Protein 6G1C (pdb70)

Solvent-accessible surface area: 16818 Å² total; per-residue (Å²): 91,86,9,0,0,0,12,37,152,18,107,63,79,1,52,7,2,3,2,25,48,16,36,11,4,30,22,58,4,88,68,85,67,49,0,44,49,51,0,110,45,32,0,35,18,23,9,80,15,18,83,152,71,66,16,70,20,134,99,125,21,25,69,38,151,96,10,76,92,83,115,56,15,86,81,22,101,52,28,104,8,59,4,136,43,59,82,13,0,0,0,7,63,214,47,8,58,1,30,52,6,80,6,6,126,14,228,98,125,101,3,41,110,52,0,103,99,34,0,46,22,21,5,89,40,7,19,52,53,57,25,25,25,42,31,105,27,26,70,39,154,105,16,78,96,93,120,120,16,71,74,19,99,51,28,100,0,69,8,132,79,75,88,0,0,0,4,1,86,118,19,121,30,71,9,30,3,2,52,1,30,24,0,84,20,15,60,11,44,0,56,62,53,108,69,0,55,77,34,0,45,7,28,0,25,13,6,4,38,5,9,31,14,77,63,36,124,34,147,31,110,53,23,71,41,156,126,22,80,93,98,119,109,18,71,75,23,72,46,15,100,4,60,3,109,36,186,83,91,0,0,0,1,1,81,174,73,61,12,1,33,5,32,28,2,113,32,9,56,10,22,0,88,64,50,96,49,0,51,120,57,0,73,59,32,0,8,7,23,10,3,14,12,70,45,55,68,76,128,29,151,48,117,45,26,68,35,142,118,15,80,92,89,122,121,27,86,81,23,72,46,15,100,6,60,3,90,74

Secondary structure (DSSP, 8-state):
-EEEEEE---EE-TT-TT-EE--HHHHHHHHHHHHHHHHHHHHTT-----PPP-HHHHTTSGGGTTPEEEEEE---/-EEEEEEEEETTTEEEEE-TTSTT-EEEESSHHHHHHHHHHHHHHHHHHHHHHT---------HHHHTTSGGGTTPEEEEEE----/-EEEEEEE--EEEE-TTSTT-EEEESSHHHHHHHHHHHHHHHHHHHHHHT------PPPHHHHTT-GGGTTPEEEEEE---/-EEEEEEEEETTTEEEEE-TTSGGG-EEESSHHHHHHHHHHHHHHHHHHHHHTT---------HHHHTTSGGGTTPEEEEEE---

Radius of gyration: 20.6 Å; Cα contacts (8 Å, |Δi|>4): 623; chains: 4; bounding box: 48×57×53 Å

Organism: Burkholderia pseudomallei (strain K96243) (NCBI:txid272560)

B-factor: mean 41.97, std 14.43, range [21.86, 112.33]

Nearest PDB structures (foldseek):
  6g1c-assembly1_V  TM=1.012E+00  e=3.072E-16  Burkholderia pseudomallei K96243
  6g1n-assembly1_B  TM=9.424E-01  e=3.035E-13  Burkholderia pseudomallei K96243
  6g1n-assembly1_D  TM=9.475E-01  e=8.431E-13  Burkholderia pseudomallei K96243
  6g1c-assembly1_C  TM=9.260E-01  e=4.160E-12  Burkholderia pseudomallei K96243
  6g26-assembly1_D  TM=8.467E-01  e=1.926E-11  Burkholderia pseudomallei K96243

Foldseek 3Di:
DKWKKWWAQDPPRKIWIATVVCRPLIAIGNDPVVRVVSSLVSVQVVQVVCVVVVHDDDDDHDDCVVCVPPVVRPPTDMDIHDYDD/DKFKWWDDPWIATVVCRVDTADVVRRVVRVLVVVQCVVVVCVVVPDDPPDDYDDCVVVVPDPVRVVTDMDIRDHDD/DKWKKWWAQDPVRWIWIQGVFDGVQTFTGNDPVRRLVRSLVSVQVVLVVCVVVVHDPDTDHDDCVVPVPPVVRPRTDMDIHDHDND/DKFKWWWDDCIKIDGVFDPPQIAHDVDPVRRQVRSLVSVQVVVVVCVVVVHDDDTDHDDCVVPVPDVVRPPTDMDIDDDDD

Sequence (328 aa):
MEFPIAVHKDDGSVYGVTVPDIPGVHSWGETIDDAIKNTREAIVGHVETLIELGEDVEFTCSTVEELVAKPEYAGAVWALVSVDLMEFPIAVHKGVTVPDIPGVHSWIDDAIKNTREAIVGHVETLIELGEDVEFTCSTVEELVAKPEYAGAVWALVSVDLMEFPIAVHKDDGSVYGVTVPDIPGVHSWGETIDDAIKNTREAIVGHVETLIELGEDVEFTCSTVEELVAKPEYAGAVWALVSVDLKMEFPIAVHKVYGVTVPDIPGVHSWGETIDDAIKNTREAIVGHVETLIELGEDVEFTCSTVEELVAKPEYAGAVWALVSVDL

InterPro domains:
  IPR031807 HicB-like antitoxin of toxin-antitoxin system [PF15919] (3-126)
  IPR035069 Antitoxin HicB/UPF0150 [SSF143100] (1-61)
  IPR051404 Type II Toxin-Antitoxin System Antitoxin [PTHR34504] (1-57)

Structure (mmCIF, N/CA/C/O backbone):
data_6G1C
#
_entry.id   6G1C
#
_cell.length_a   63.447
_cell.length_b   76.685
_cell.length_c   76.907
_cell.angle_alpha   90.00
_cell.angle_beta   90.00
_cell.angle_gamma   90.00
#
_symmetry.space_group_name_H-M   'P 21 21 21'
#
loop_
_entity.id
_entity.type
_entity.pdbx_description
1 polymer 'Antitoxin HicB'
2 water water
#
loop_
_atom_site.group_PDB
_atom_site.id
_atom_site.type_symbol
_atom_site.label_atom_id
_atom_site.label_alt_id
_atom_site.label_comp_id
_atom_site.label_asym_id
_atom_site.label_entity_id
_atom_site.label_seq_id
_atom_site.pdbx_PDB_ins_code
_atom_site.Cartn_x
_atom_site.Cartn_y
_atom_site.Cartn_z
_atom_site.occupancy
_atom_site.B_iso_or_equiv
_atom_site.auth_seq_id
_atom_site.auth_comp_id
_atom_site.auth_asym_id
_atom_site.auth_atom_id
_atom_site.pdbx_PDB_model_num
ATOM 1 N N . MET A 1 1 ? 95.378 24.105 242.594 1.00 49.40 1 MET V N 1
ATOM 2 C CA . MET A 1 1 ? 95.942 22.839 243.052 1.00 49.75 1 MET V CA 1
ATOM 3 C C . MET A 1 1 ? 95.748 21.790 241.968 1.00 37.54 1 MET V C 1
ATOM 4 O O . MET A 1 1 ? 94.724 21.795 241.349 1.00 39.89 1 MET V O 1
ATOM 9 N N . GLU A 1 2 ? 96.765 20.970 241.734 1.00 36.29 2 GLU V N 1
ATOM 10 C CA . GLU A 1 2 ? 96.751 19.969 240.677 1.00 34.29 2 GLU V CA 1
ATOM 11 C C . GLU A 1 2 ? 96.467 18.608 241.314 1.00 34.30 2 GLU V C 1
ATOM 12 O O . GLU A 1 2 ? 97.282 18.088 242.092 1.00 40.33 2 GLU V O 1
ATOM 18 N N . PHE A 1 3 ? 95.315 18.044 240.993 1.00 29.50 3 PHE V N 1
ATOM 19 C CA . PHE A 1 3 ? 94.933 16.732 241.495 1.00 28.02 3 PHE V CA 1
ATOM 20 C C . PHE A 1 3 ? 95.314 15.659 240.489 1.00 27.37 3 PHE V C 1
ATOM 21 O O . PHE A 1 3 ? 94.757 15.642 239.375 1.00 27.76 3 PHE V O 1
ATOM 29 N N . PRO A 1 4 ? 96.157 14.695 240.840 1.00 27.45 4 PRO V N 1
ATOM 30 C CA . PRO A 1 4 ? 96.337 13.540 239.949 1.00 27.42 4 PRO V CA 1
ATOM 31 C C . PRO A 1 4 ? 95.062 12.716 239.893 1.00 25.08 4 PRO V C 1
ATOM 32 O O . PRO A 1 4 ? 94.366 12.549 240.896 1.00 27.04 4 PRO V O 1
ATOM 36 N N . ILE A 1 5 ? 94.721 12.255 238.700 1.00 25.15 5 ILE V N 1
ATOM 37 C CA . ILE A 1 5 ? 93.631 11.295 238.522 1.00 22.86 5 ILE V CA 1
ATOM 38 C C . ILE A 1 5 ? 94.121 10.123 237.679 1.00 24.02 5 ILE V C 1
ATOM 39 O O . ILE A 1 5 ? 95.016 10.260 236.841 1.00 25.45 5 ILE V O 1
ATOM 44 N N . ALA A 1 6 ? 93.562 8.953 237.935 1.00 24.85 6 ALA V N 1
ATOM 45 C CA . ALA A 1 6 ? 93.947 7.724 237.234 1.00 23.43 6 ALA V CA 1
ATOM 46 C C . ALA A 1 6 ? 92.774 7.298 236.383 1.00 25.03 6 ALA V C 1
ATOM 47 O O . ALA A 1 6 ? 91.662 7.189 236.908 1.00 28.81 6 ALA V O 1
ATOM 49 N N . VAL A 1 7 ? 93.013 7.133 235.082 1.00 25.22 7 VAL V N 1
ATOM 50 C CA . VAL A 1 7 ? 91.953 6.833 234.114 1.00 26.27 7 VAL V CA 1
ATOM 51 C C . VAL A 1 7 ? 92.005 5.353 233.722 1.00 27.56 7 VAL V C 1
ATOM 52 O O . VAL A 1 7 ? 93.073 4.825 233.384 1.00 29.33 7 VAL V O 1
ATOM 56 N N . HIS A 1 8 ? 90.832 4.717 233.702 1.00 25.19 8 HIS V N 1
ATOM 57 C CA . HIS A 1 8 ? 90.688 3.256 233.522 1.00 29.44 8 HIS V CA 1
ATOM 58 C C . HIS A 1 8 ? 89.685 2.984 232.419 1.00 29.59 8 HIS V C 1
ATOM 59 O O . HIS A 1 8 ? 88.684 3.686 232.305 1.00 32.28 8 HIS V O 1
ATOM 66 N N . LYS A 1 9 ? 89.951 1.990 231.595 1.00 30.53 9 LYS V N 1
ATOM 67 C CA . LYS A 1 9 ? 88.975 1.592 230.589 1.00 30.84 9 LYS V CA 1
ATOM 68 C C . LYS A 1 9 ? 88.127 0.469 231.177 1.00 29.22 9 LYS V C 1
ATOM 69 O O . LYS A 1 9 ? 88.677 -0.530 231.670 1.00 33.79 9 LYS V O 1
ATOM 75 N N . ASP A 1 10 ? 86.815 0.647 231.191 1.00 28.24 10 ASP V N 1
ATOM 76 C CA . ASP A 1 10 ? 85.940 -0.350 231.794 1.00 34.72 10 ASP V CA 1
ATOM 77 C C . ASP A 1 10 ? 85.178 -1.114 230.722 1.00 36.27 10 ASP V C 1
ATOM 78 O O . ASP A 1 10 ? 85.080 -0.674 229.580 1.00 34.68 10 ASP V O 1
ATOM 83 N N . ASP A 1 11 ? 84.604 -2.251 231.123 1.00 49.21 11 ASP V N 1
ATOM 84 C CA . ASP A 1 11 ? 83.797 -3.046 230.196 1.00 53.74 11 ASP V CA 1
ATOM 85 C C . ASP A 1 11 ? 82.589 -2.238 229.740 1.00 54.18 11 ASP V C 1
ATOM 86 O O . ASP A 1 11 ? 82.098 -1.356 230.460 1.00 54.76 11 ASP V O 1
ATOM 91 N N . GLY A 1 12 ? 82.122 -2.523 228.539 1.00 60.59 12 GLY V N 1
ATOM 92 C CA . GLY A 1 12 ? 81.111 -1.695 227.924 1.00 66.56 12 GLY V CA 1
ATOM 93 C C . GLY A 1 12 ? 81.640 -0.493 227.170 1.00 67.59 12 GLY V C 1
ATOM 94 O O . GLY A 1 12 ? 80.835 0.334 226.729 1.00 67.90 12 GLY V O 1
ATOM 95 N N . SER A 1 13 ? 82.961 -0.377 226.998 1.00 70.05 13 SER V N 1
ATOM 96 C CA . SER A 1 13 ? 83.602 0.768 226.331 1.00 69.80 13 SER V CA 1
ATOM 97 C C . SER A 1 13 ? 83.218 2.107 226.970 1.00 60.01 13 SER V C 1
ATOM 98 O O . SER A 1 13 ? 82.843 3.066 226.297 1.00 61.41 13 SER V O 1
ATOM 101 N N . VAL A 1 14 ? 83.252 2.137 228.293 1.00 46.07 14 VAL V N 1
ATOM 102 C CA . VAL A 1 14 ? 83.140 3.360 229.081 1.00 38.89 14 VAL V CA 1
ATOM 103 C C . VAL A 1 14 ? 84.466 3.559 229.814 1.00 35.23 14 VAL V C 1
ATOM 104 O O . VAL A 1 14 ? 85.319 2.681 229.834 1.00 36.58 14 VAL V O 1
ATOM 108 N N . TYR A 1 15 ? 84.648 4.738 230.426 1.00 30.59 15 TYR V N 1
ATOM 109 C CA . TYR A 1 15 ? 85.894 5.059 231.108 1.00 29.90 15 TYR V CA 1
ATOM 110 C C . TYR A 1 15 ? 85.605 5.493 232.531 1.00 32.03 15 TYR V C 1
ATOM 111 O O . TYR A 1 15 ? 84.652 6.242 232.763 1.00 31.67 15 TYR V O 1
ATOM 120 N N . GLY A 1 16 ? 86.376 4.976 233.486 1.00 29.99 16 GLY V N 1
ATOM 121 C CA . GLY A 1 16 ? 86.279 5.414 234.866 1.00 26.56 16 GLY V CA 1
ATOM 122 C C . GLY A 1 16 ? 87.511 6.170 235.328 1.00 24.76 16 GLY V C 1
ATOM 123 O O . GLY A 1 16 ? 88.590 6.097 234.704 1.00 28.71 16 GLY V O 1
ATOM 124 N N . VAL A 1 17 ? 87.342 6.966 236.371 1.00 24.69 17 VAL V N 1
ATOM 125 C CA . VAL A 1 17 ? 88.434 7.778 236.857 1.00 22.61 17 VAL V CA 1
ATOM 126 C C . VAL A 1 17 ? 88.469 7.678 238.370 1.00 23.98 17 VAL V C 1
ATOM 127 O O . VAL A 1 17 ? 87.423 7.738 239.020 1.00 25.22 17 VAL V O 1
ATOM 131 N N . THR A 1 18 ? 89.659 7.459 238.917 1.00 23.03 18 THR V N 1
ATOM 132 C CA . THR A 1 18 ? 89.818 7.435 240.376 1.00 22.24 18 THR V CA 1
ATOM 133 C C . THR A 1 18 ? 90.680 8.618 240.781 1.00 24.58 18 THR V C 1
ATOM 134 O O . THR A 1 18 ? 91.434 9.175 239.962 1.00 24.27 18 THR V O 1
ATOM 138 N N . VAL A 1 19 ? 90.473 9.059 242.033 1.00 24.20 19 VAL V N 1
ATOM 139 C CA . VAL A 1 19 ? 91.074 10.292 242.517 1.00 24.11 19 VAL V CA 1
ATOM 140 C C . VAL A 1 19 ? 91.853 10.024 243.795 1.00 25.03 19 VAL V C 1
ATOM 141 O O . VAL A 1 19 ? 91.230 9.956 244.871 1.00 27.19 19 VAL V O 1
ATOM 145 N N . PRO A 1 20 ? 93.166 9.820 243.741 1.00 23.99 20 PRO V N 1
ATOM 146 C CA . PRO A 1 20 ? 93.89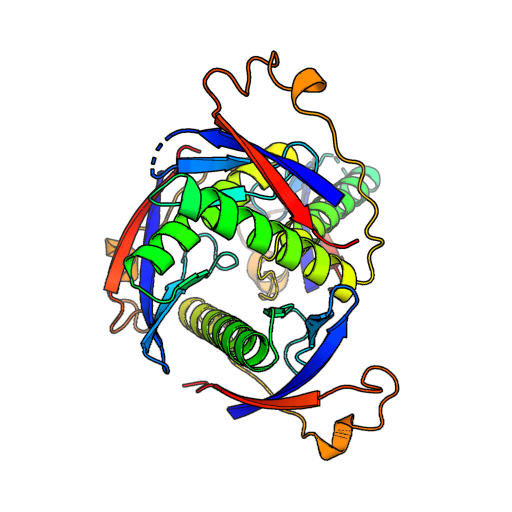1 9.421 244.942 1.00 27.38 20 PRO V CA 1
ATOM 147 C C . PRO A 1 20 ? 93.656 10.305 246.159 1.00 27.55 20 PRO V C 1
ATOM 148 O O . PRO A 1 20 ? 93.558 9.775 247.292 1.00 28.31 20 PRO V O 1
ATOM 152 N N . ASP A 1 21 ? 93.509 11.615 245.968 1.00 28.71 21 ASP V N 1
ATOM 153 C CA . ASP A 1 21 ? 93.431 12.515 247.129 1.00 29.66 21 ASP V CA 1
ATOM 154 C C . ASP A 1 21 ? 92.020 12.751 247.634 1.00 27.08 21 ASP V C 1
ATOM 155 O O . ASP A 1 21 ? 91.860 13.323 248.746 1.00 31.57 21 ASP V O 1
ATOM 160 N N . ILE A 1 22 ? 91.022 12.325 246.862 1.00 26.19 22 ILE V N 1
ATOM 161 C CA . ILE A 1 22 ? 89.619 12.455 247.230 1.00 27.44 22 ILE V CA 1
ATOM 162 C C . ILE A 1 22 ? 88.974 11.168 246.739 1.00 26.83 22 ILE V C 1
ATOM 163 O O . ILE A 1 22 ? 88.289 11.157 245.705 1.00 28.45 22 ILE V O 1
ATOM 168 N N . PRO A 1 23 ? 89.112 10.078 247.486 1.00 27.04 23 PRO V N 1
ATOM 169 C CA . PRO A 1 23 ? 88.690 8.779 246.932 1.00 28.15 23 PRO V CA 1
ATOM 170 C C . PRO A 1 23 ? 87.236 8.739 246.564 1.00 27.55 23 PRO V C 1
ATOM 171 O O . PRO A 1 23 ? 86.870 8.032 245.626 1.00 27.06 23 PRO V O 1
ATOM 175 N N . GLY A 1 24 ? 86.393 9.485 247.237 1.00 27.01 24 GLY V N 1
ATOM 176 C CA . GLY A 1 24 ? 84.972 9.348 247.098 1.00 28.95 24 GLY V CA 1
ATOM 177 C C . GLY A 1 24 ? 84.354 10.017 245.900 1.00 28.41 24 GLY V C 1
ATOM 178 O O . GLY A 1 24 ? 83.149 9.868 245.698 1.00 29.77 24 GLY V O 1
ATOM 179 N N . VAL A 1 25 ? 85.125 10.758 245.112 1.00 27.75 25 VAL V N 1
ATOM 180 C CA . VAL A 1 25 ? 84.574 11.392 243.907 1.00 25.83 25 VAL V CA 1
ATOM 181 C C . VAL A 1 25 ? 84.962 10.636 242.635 1.00 27.16 25 VAL V C 1
ATOM 182 O O . VAL A 1 25 ? 84.919 11.223 241.549 1.00 27.53 25 VAL V O 1
ATOM 186 N N . HIS A 1 26 ? 85.340 9.362 242.741 1.00 24.85 26 HIS V N 1
ATOM 187 C CA . HIS A 1 26 ? 85.555 8.540 241.540 1.00 24.33 26 HIS V CA 1
ATOM 188 C C . HIS A 1 26 ? 84.322 8.687 240.652 1.00 25.18 26 HIS V C 1
ATOM 189 O O . HIS A 1 26 ? 83.199 8.776 241.134 1.00 26.48 26 HIS V O 1
ATOM 196 N N . SER A 1 27 ? 84.553 8.824 239.340 1.00 24.87 27 SER V N 1
ATOM 197 C CA . SER A 1 27 ? 83.501 9.143 238.388 1.00 25.46 27 SER V CA 1
ATOM 198 C C . SER A 1 27 ? 83.713 8.309 237.135 1.00 24.91 27 SER V C 1
ATOM 199 O O . SER A 1 27 ? 84.697 7.574 237.012 1.00 27.50 27 SER V O 1
ATOM 202 N N . TRP A 1 28 ? 82.834 8.493 236.148 1.00 25.45 28 TRP V N 1
ATOM 203 C CA . TRP A 1 28 ? 82.971 7.713 234.919 1.00 25.33 28 TRP V CA 1
ATOM 204 C C . TRP A 1 28 ? 82.275 8.491 233.818 1.00 28.19 28 TRP V C 1
ATOM 205 O O . TRP A 1 28 ? 81.465 9.377 234.108 1.00 30.29 28 TRP V O 1
ATOM 216 N N . GLY A 1 29 ? 82.510 8.066 232.560 1.00 27.26 29 GLY V N 1
ATOM 217 C CA . GLY A 1 29 ? 81.787 8.635 231.441 1.00 30.08 29 GLY V CA 1
ATOM 218 C C . GLY A 1 29 ? 81.835 7.729 230.234 1.00 30.09 29 GLY V C 1
ATOM 219 O O . GLY A 1 29 ? 82.616 6.775 230.181 1.00 32.11 29 GLY V O 1
ATOM 220 N N . GLU A 1 30 ? 81.008 8.081 229.249 1.00 30.41 30 GLU V N 1
ATOM 221 C CA . GLU A 1 30 ? 80.925 7.274 228.030 1.00 36.12 30 GLU V CA 1
ATOM 222 C C . GLU A 1 30 ? 82.171 7.445 227.185 1.00 40.74 30 GLU V C 1
ATOM 223 O O . GLU A 1 30 ? 82.525 6.544 226.411 1.00 48.27 30 GLU V O 1
ATOM 229 N N . THR A 1 31 ? 82.843 8.593 227.314 1.00 36.11 31 THR V N 1
ATOM 230 C CA . THR A 1 31 ? 84.075 8.891 226.599 1.00 36.89 31 THR V CA 1
ATOM 231 C C . THR A 1 31 ? 85.135 9.304 227.610 1.00 36.13 31 THR V C 1
ATOM 232 O O . THR A 1 31 ? 84.817 9.679 228.745 1.00 34.06 31 THR V O 1
ATOM 236 N N . ILE A 1 32 ? 86.410 9.263 227.195 1.00 32.40 32 ILE V N 1
ATOM 237 C CA . ILE A 1 32 ? 87.463 9.750 228.074 1.00 32.93 32 ILE V CA 1
ATOM 238 C C . ILE A 1 32 ? 87.218 11.202 228.446 1.00 30.66 32 ILE V C 1
ATOM 239 O O . ILE A 1 32 ? 87.421 11.592 229.600 1.00 30.16 32 ILE V O 1
ATOM 244 N N . ASP A 1 33 ? 86.777 12.016 227.488 1.00 31.37 33 ASP V N 1
ATOM 245 C CA . ASP A 1 33 ? 86.601 13.423 227.825 1.00 30.12 33 ASP V CA 1
ATOM 246 C C . ASP A 1 33 ? 85.474 13.585 228.831 1.00 27.94 33 ASP V C 1
ATOM 247 O O . ASP A 1 33 ? 85.587 14.398 229.748 1.00 29.21 33 ASP V O 1
ATOM 252 N N . ASP A 1 34 ? 84.354 12.872 228.633 1.00 27.20 34 ASP V N 1
ATOM 253 C CA . ASP A 1 34 ? 83.245 12.977 229.577 1.00 27.28 34 ASP V CA 1
ATOM 254 C C . ASP A 1 34 ? 83.694 12.524 230.948 1.00 25.52 34 ASP V C 1
ATOM 255 O O . ASP A 1 34 ? 83.313 13.127 231.956 1.00 29.24 34 ASP V O 1
ATOM 260 N N . ALA A 1 35 ? 84.502 11.453 230.993 1.00 25.91 35 ALA V N 1
ATOM 261 C CA . ALA A 1 35 ? 84.900 10.920 232.302 1.00 27.38 35 ALA V CA 1
ATOM 262 C C . ALA A 1 35 ? 85.765 11.910 233.079 1.00 24.44 35 ALA V C 1
ATOM 263 O O . ALA A 1 35 ? 85.551 12.108 234.291 1.00 25.60 35 ALA V O 1
ATOM 265 N N . ILE A 1 36 ? 86.720 12.544 232.410 1.00 26.65 36 ILE V N 1
ATOM 266 C CA . ILE A 1 36 ? 87.593 13.506 233.058 1.00 26.25 36 ILE V CA 1
ATOM 267 C C . ILE A 1 36 ? 86.809 14.749 233.465 1.00 26.14 36 ILE V C 1
ATOM 268 O O . ILE A 1 36 ? 86.972 15.250 234.577 1.00 27.23 36 ILE V O 1
ATOM 273 N N . LYS A 1 37 ? 85.972 15.287 232.567 1.00 25.38 37 LYS V N 1
ATOM 274 C CA . LYS A 1 37 ? 85.201 16.472 232.953 1.00 25.15 37 LYS V CA 1
ATOM 275 C C . LYS A 1 37 ? 84.235 16.156 234.096 1.00 30.39 37 LYS V C 1
ATOM 276 O O . LYS A 1 37 ? 84.051 16.989 234.995 1.00 29.16 37 LYS V O 1
ATOM 282 N N . ASN A 1 38 ? 83.591 14.964 234.082 1.00 28.46 38 ASN V N 1
ATOM 283 C CA . ASN A 1 38 ? 82.740 14.576 235.214 1.00 28.85 38 ASN V CA 1
ATOM 284 C C . ASN A 1 38 ? 83.534 14.531 236.504 1.00 28.26 38 ASN V C 1
ATOM 285 O O . ASN A 1 38 ? 83.050 14.983 237.548 1.00 26.84 38 ASN V O 1
ATOM 290 N N . THR A 1 39 ? 84.772 14.056 236.434 1.00 28.59 39 THR V N 1
ATOM 291 C CA . THR A 1 39 ? 85.615 13.967 237.633 1.00 27.43 39 THR V CA 1
ATOM 292 C C . THR A 1 39 ? 85.996 15.348 238.124 1.00 27.76 39 THR V C 1
ATOM 293 O O . THR A 1 39 ? 85.944 15.604 239.322 1.00 27.89 39 THR V O 1
ATOM 297 N N . ARG A 1 40 ? 86.396 16.249 237.215 1.00 25.70 40 ARG V N 1
ATOM 298 C CA . ARG A 1 40 ? 86.723 17.609 237.619 1.00 28.51 40 ARG V CA 1
ATOM 299 C C . ARG A 1 40 ? 85.525 18.273 238.301 1.00 30.30 40 ARG V C 1
ATOM 300 O O . ARG A 1 40 ? 85.663 18.908 239.363 1.00 29.52 40 ARG V O 1
ATOM 308 N N . GLU A 1 41 ? 84.334 18.134 237.711 1.00 28.64 41 GLU V N 1
ATOM 309 C CA . GLU A 1 41 ? 83.157 18.748 238.305 1.00 31.55 41 GLU V CA 1
ATOM 310 C C . GLU A 1 41 ? 82.916 18.196 239.709 1.00 29.44 41 GLU V C 1
ATOM 311 O O . GLU A 1 41 ? 82.528 18.949 240.614 1.00 30.77 41 GLU V O 1
ATOM 317 N N . ALA A 1 42 ? 83.152 16.891 239.892 1.00 29.11 42 ALA V N 1
ATOM 318 C CA . ALA A 1 42 ? 82.941 16.268 241.211 1.00 29.00 42 ALA V CA 1
ATOM 319 C C . ALA A 1 42 ? 83.960 16.761 242.223 1.00 29.91 42 ALA V C 1
ATOM 320 O O . ALA A 1 42 ? 83.616 16.969 243.407 1.00 30.68 42 ALA V O 1
ATOM 322 N N . ILE A 1 43 ? 85.206 16.964 241.780 1.00 30.17 43 ILE V N 1
ATOM 323 C CA . ILE A 1 43 ? 86.231 17.512 242.668 1.00 32.70 43 ILE V CA 1
ATOM 324 C C . ILE A 1 43 ? 85.876 18.937 243.050 1.00 33.69 43 ILE V C 1
ATOM 325 O O . ILE A 1 43 ? 85.952 19.318 244.216 1.00 36.08 43 ILE V O 1
ATOM 330 N N . VAL A 1 44 ? 85.502 19.751 242.066 1.00 29.38 44 VAL V N 1
ATOM 331 C CA . VAL A 1 44 ? 85.142 21.123 242.391 1.00 37.15 44 VAL V CA 1
ATOM 332 C C . VAL A 1 44 ? 83.968 21.132 243.370 1.00 38.27 44 VAL V C 1
ATOM 333 O O . VAL A 1 44 ? 83.947 21.924 244.323 1.00 37.52 44 VAL V O 1
ATOM 337 N N . GLY A 1 45 ? 82.967 20.265 243.149 1.00 38.49 45 GLY V N 1
ATOM 338 C CA . GLY A 1 45 ? 81.805 20.267 244.030 1.00 39.19 45 GLY V CA 1
ATOM 339 C C . GLY A 1 45 ? 82.149 19.814 245.438 1.00 36.08 45 GLY V C 1
ATOM 340 O O . GLY A 1 45 ? 81.645 20.366 246.427 1.00 39.78 45 GLY V O 1
ATOM 341 N N . HIS A 1 46 ? 83.033 18.820 245.547 1.00 33.20 46 HIS V N 1
ATOM 342 C CA . HIS A 1 46 ? 83.484 18.364 246.866 1.00 32.80 46 HIS V CA 1
ATOM 343 C C . HIS A 1 46 ? 84.132 19.526 247.634 1.00 34.15 46 HIS V C 1
ATOM 344 O O . HIS A 1 46 ? 83.780 19.809 248.791 1.00 38.95 46 HIS V O 1
ATOM 351 N N . VAL A 1 47 ? 85.054 20.232 246.984 1.00 34.25 47 VAL V N 1
ATOM 352 C CA . VAL A 1 47 ? 85.750 21.345 247.636 1.00 38.78 47 VAL V CA 1
ATOM 353 C C . VAL A 1 47 ? 84.752 22.410 248.048 1.00 39.12 47 VAL V C 1
ATOM 354 O O . VAL A 1 47 ? 84.813 22.956 249.154 1.00 37.75 47 VAL V O 1
ATOM 358 N N . GLU A 1 48 ? 83.843 22.767 247.149 1.00 39.28 48 GLU V N 1
ATOM 359 C CA . GLU A 1 48 ? 82.924 23.844 247.465 1.00 40.53 48 GLU V CA 1
ATOM 360 C C . GLU A 1 48 ? 82.012 23.437 248.618 1.00 40.27 48 GLU V C 1
ATOM 361 O O . GLU A 1 48 ? 81.678 24.274 249.484 1.00 43.76 48 GLU V O 1
ATOM 367 N N . THR A 1 49 ? 81.630 22.169 248.654 1.00 41.39 49 THR V N 1
ATOM 368 C CA . THR A 1 49 ? 80.776 21.700 249.737 1.00 45.25 49 THR V CA 1
ATOM 369 C C . THR A 1 49 ? 81.495 21.784 251.080 1.00 42.83 49 THR V C 1
ATOM 370 O O . THR A 1 49 ? 80.903 22.187 252.089 1.00 45.31 49 THR V O 1
ATOM 374 N N . LEU A 1 50 ? 82.767 21.380 251.123 1.00 42.39 50 LEU V N 1
ATOM 375 C CA . LEU A 1 50 ? 83.482 21.458 252.392 1.00 42.08 50 LEU V CA 1
ATOM 376 C C . LEU A 1 50 ? 83.607 22.905 252.857 1.00 43.40 50 LEU V C 1
ATOM 377 O O . LEU A 1 50 ? 83.499 23.194 254.059 1.00 47.19 50 LEU V O 1
ATOM 382 N N . ILE A 1 51 ? 83.820 23.839 251.924 1.00 41.89 51 ILE V N 1
ATOM 383 C CA . ILE A 1 51 ? 83.923 25.241 252.325 1.00 42.66 51 ILE V CA 1
ATOM 384 C C . ILE A 1 51 ? 82.616 25.702 252.955 1.00 45.27 51 ILE V C 1
ATOM 385 O O . ILE A 1 51 ? 82.612 26.412 253.974 1.00 48.17 51 ILE V O 1
ATOM 390 N N . GLU A 1 52 ? 81.487 25.298 252.362 1.00 48.45 52 GLU V N 1
ATOM 391 C CA . GLU A 1 52 ? 80.188 25.677 252.897 1.00 53.35 52 GLU V CA 1
ATOM 392 C C . GLU A 1 52 ? 79.955 25.089 254.271 1.00 50.64 52 GLU V C 1
ATOM 393 O O . GLU A 1 52 ? 79.359 25.753 255.130 1.00 54.07 52 GLU V O 1
ATOM 399 N N . LEU A 1 53 ? 80.506 23.916 254.532 1.00 52.06 53 LEU V N 1
ATOM 400 C CA . LEU A 1 53 ? 80.414 23.297 255.842 1.00 54.34 53 LEU V CA 1
ATOM 401 C C . LEU A 1 53 ? 81.314 23.977 256.858 1.00 57.43 53 LEU V C 1
ATOM 402 O O . LEU A 1 53 ? 81.292 23.588 258.029 1.00 61.18 53 LEU V O 1
ATOM 407 N N . GLY A 1 54 ? 82.098 24.972 256.447 1.00 52.38 54 GLY V N 1
ATOM 408 C CA . GLY A 1 54 ? 83.043 25.608 257.352 1.00 56.08 54 GLY V CA 1
ATOM 409 C C . GLY A 1 54 ? 84.336 24.857 257.586 1.00 55.77 54 GLY V C 1
ATOM 410 O O . GLY A 1 54 ? 85.039 25.145 258.547 1.00 58.68 54 GLY V O 1
ATOM 411 N N . GLU A 1 55 ? 84.692 23.915 256.722 1.00 52.15 55 GLU V N 1
ATOM 412 C CA . GLU A 1 55 ? 85.938 23.187 256.840 1.00 52.05 55 GLU V CA 1
ATOM 413 C C . GLU A 1 55 ? 87.057 23.898 256.084 1.00 58.72 55 GLU V C 1
ATOM 414 O O . GLU A 1 55 ? 86.819 24.621 255.108 1.00 57.49 55 GLU V O 1
ATOM 420 N N . ASP A 1 56 ? 88.293 23.671 256.532 1.00 57.55 56 ASP V N 1
ATOM 421 C CA . ASP A 1 56 ? 89.454 23.996 255.716 1.00 61.12 56 ASP V CA 1
ATOM 422 C C . ASP A 1 56 ? 89.585 23.002 254.581 1.00 58.17 56 ASP V C 1
ATOM 423 O O . ASP A 1 56 ? 89.287 21.817 254.742 1.00 50.91 56 ASP V O 1
ATOM 428 N N . VAL A 1 57 ? 90.032 23.488 253.421 1.00 57.18 57 VAL V N 1
ATOM 429 C CA . VAL A 1 57 ? 90.249 22.642 252.257 1.00 55.14 57 VAL V CA 1
ATOM 430 C C . VAL A 1 57 ? 91.639 22.800 251.666 1.00 59.16 57 VAL V C 1
ATOM 431 O O . VAL A 1 57 ? 91.935 22.185 250.638 1.00 53.30 57 VAL V O 1
ATOM 435 N N . GLU A 1 58 ? 92.495 23.634 252.250 1.00 62.34 58 GLU V N 1
ATOM 436 C CA . GLU A 1 58 ? 93.768 23.931 251.601 1.00 68.30 58 GLU V CA 1
ATOM 437 C C . GLU A 1 58 ? 94.786 22.938 252.135 1.00 71.17 58 GLU V C 1
ATOM 438 O O . GLU A 1 58 ? 95.404 23.140 253.184 1.00 75.15 58 GLU V O 1
ATOM 444 N N . PHE A 1 59 ? 94.942 21.828 251.417 1.00 68.67 59 PHE V N 1
ATOM 445 C CA . PHE A 1 59 ? 95.868 20.789 251.822 1.00 70.39 59 PHE V CA 1
ATOM 446 C C . PHE A 1 59 ? 96.663 20.327 250.609 1.00 65.82 59 PHE V C 1
ATOM 447 O O . PHE A 1 59 ? 96.355 20.669 249.471 1.00 63.83 59 PHE V O 1
ATOM 455 N N . THR A 1 60 ? 97.707 19.556 250.881 1.00 66.76 60 THR V N 1
ATOM 456 C CA . THR A 1 60 ? 98.667 19.133 249.878 1.00 66.38 60 THR V CA 1
ATOM 457 C C . THR A 1 60 ? 98.112 17.953 249.081 1.00 60.17 60 THR V C 1
ATOM 458 O O . THR A 1 60 ? 97.395 17.099 249.610 1.00 62.27 60 THR V O 1
ATOM 462 N N . CYS A 1 61 ? 98.496 17.881 247.810 1.00 51.63 61 CYS V N 1
ATOM 463 C CA . CYS A 1 61 ? 98.042 16.832 246.916 1.00 44.24 61 CYS V CA 1
ATOM 464 C C . CYS A 1 61 ? 99.175 15.865 246.630 1.00 40.39 61 CYS V C 1
ATOM 465 O O . CYS A 1 61 ? 100.352 16.222 246.653 1.00 43.20 61 CYS V O 1
ATOM 468 N N . SER A 1 62 ? 98.804 14.639 246.316 1.00 37.72 62 SER V N 1
ATOM 469 C CA . SER A 1 62 ? 99.792 13.706 245.811 1.00 43.04 62 SER V CA 1
ATOM 470 C C . SER A 1 62 ? 100.268 14.152 244.440 1.00 38.05 62 SER V C 1
ATOM 471 O O . SER A 1 62 ? 99.687 15.033 243.814 1.00 38.10 62 SER V O 1
ATOM 474 N N . THR A 1 63 ? 101.381 13.573 244.005 1.00 39.25 63 THR V N 1
ATOM 475 C CA . THR A 1 63 ? 101.909 13.771 242.662 1.00 37.10 63 THR V CA 1
ATOM 476 C C . THR A 1 63 ? 101.858 12.467 241.885 1.00 39.41 63 THR V C 1
ATOM 477 O O . THR A 1 63 ? 101.847 11.387 242.460 1.00 35.88 63 THR V O 1
ATOM 481 N N . VAL A 1 64 ? 101.797 12.561 240.571 1.00 30.02 64 VAL V N 1
ATOM 482 C CA . VAL A 1 64 ? 101.967 11.363 239.761 1.00 28.69 64 VAL V CA 1
ATOM 483 C C . VAL A 1 64 ? 103.314 10.737 240.056 1.00 31.40 64 VAL V C 1
ATOM 484 O O . VAL A 1 64 ? 103.438 9.510 240.157 1.00 36.46 64 VAL V O 1
ATOM 488 N N . GLU A 1 65 ? 104.352 11.567 240.223 1.00 30.81 65 GLU V N 1
ATOM 489 C CA . GLU A 1 65 ? 105.688 11.063 240.445 1.00 33.00 65 GLU V CA 1
ATOM 490 C C . GLU A 1 65 ? 105.723 10.108 241.640 1.00 34.11 65 GLU V C 1
ATOM 491 O O . GLU A 1 65 ? 106.336 9.048 241.570 1.00 40.67 65 GLU V O 1
ATOM 497 N N . GLU A 1 66 ? 105.021 10.448 242.715 1.00 36.06 66 GLU V N 1
ATOM 498 C CA . GLU A 1 66 ? 105.063 9.589 243.903 1.00 40.03 66 GLU V CA 1
ATOM 499 C C . GLU A 1 66 ? 104.199 8.336 243.778 1.00 37.83 66 GLU V C 1
ATOM 500 O O . GLU A 1 66 ? 104.425 7.371 244.527 1.00 42.14 66 GLU V O 1
ATOM 506 N N . LEU A 1 67 ? 103.204 8.330 242.876 1.00 35.75 67 LEU V N 1
ATOM 507 C CA . LEU A 1 67 ? 102.277 7.206 242.818 1.00 32.47 67 LEU V CA 1
ATOM 508 C C . LEU A 1 67 ? 102.575 6.243 241.680 1.00 38.18 67 LEU V C 1
ATOM 509 O O . LEU A 1 67 ? 102.189 5.077 241.757 1.00 39.84 67 LEU V O 1
ATOM 514 N N . VAL A 1 68 ? 103.313 6.691 240.666 1.00 39.37 68 VAL V N 1
ATOM 515 C CA . VAL A 1 68 ? 103.348 5.992 239.384 1.00 41.62 68 VAL V CA 1
ATOM 516 C C . VAL A 1 68 ? 103.871 4.562 239.516 1.00 43.69 68 VAL V C 1
ATOM 517 O O . VAL A 1 68 ? 103.371 3.649 238.841 1.00 41.51 68 VAL V O 1
ATOM 521 N N . ALA A 1 69 ? 104.834 4.324 240.418 1.00 43.38 69 ALA V N 1
ATOM 522 C CA . ALA A 1 69 ? 105.451 3.017 240.575 1.00 46.81 69 ALA V CA 1
ATOM 523 C C . ALA A 1 69 ? 104.753 2.135 241.600 1.00 48.78 69 ALA V C 1
ATOM 524 O O . ALA A 1 69 ? 105.103 0.954 241.711 1.00 51.06 69 ALA V O 1
ATOM 526 N N . LYS A 1 70 ? 103.780 2.652 242.339 1.00 44.37 70 LYS V N 1
ATOM 527 C CA . LYS A 1 70 ? 103.103 1.826 243.319 1.00 44.68 70 LYS V CA 1
ATOM 528 C C . LYS A 1 70 ? 102.371 0.707 242.598 1.00 45.96 70 LYS V C 1
ATOM 529 O O . LYS A 1 70 ? 101.651 0.956 241.616 1.00 47.65 70 LYS V O 1
ATOM 535 N N . PRO A 1 71 ? 102.522 -0.539 243.033 1.00 48.03 71 PRO V N 1
ATOM 536 C CA . PRO A 1 71 ? 101.874 -1.648 242.315 1.00 47.55 71 PRO V CA 1
ATOM 537 C C . PRO A 1 71 ? 100.372 -1.479 242.161 1.00 45.46 71 PRO V C 1
ATOM 538 O O . PRO A 1 71 ? 99.811 -1.965 241.169 1.00 49.25 71 PRO V O 1
ATOM 542 N N . GLU A 1 72 ? 99.699 -0.788 243.094 1.00 44.14 72 GLU V N 1
ATOM 543 C CA . GLU A 1 72 ? 98.255 -0.625 242.974 1.00 45.13 72 GLU V CA 1
ATOM 544 C C . GLU A 1 72 ? 97.860 0.333 241.857 1.00 42.12 72 GLU V C 1
ATOM 545 O O . GLU A 1 72 ? 96.659 0.474 241.590 1.00 45.16 72 GLU V O 1
ATOM 551 N N . TYR A 1 73 ? 98.823 1.015 241.240 1.00 42.55 73 TYR V N 1
ATOM 552 C CA . TYR A 1 73 ? 98.575 1.934 240.131 1.00 40.11 73 TYR V CA 1
ATOM 553 C C . TYR A 1 73 ? 99.161 1.425 238.816 1.00 42.65 73 TYR V C 1
ATOM 554 O O . TYR A 1 73 ? 99.213 2.170 237.835 1.00 44.27 73 TYR V O 1
ATOM 563 N N . ALA A 1 74 ? 99.568 0.162 238.768 1.00 50.42 74 ALA V N 1
ATOM 564 C CA . ALA A 1 74 ? 100.110 -0.427 237.554 1.00 49.00 74 ALA V CA 1
ATOM 565 C C . ALA A 1 74 ? 99.088 -0.333 236.442 1.00 48.13 74 ALA V C 1
ATOM 566 O O . ALA A 1 74 ? 97.903 -0.591 236.658 1.00 51.73 74 ALA V O 1
ATOM 568 N N . GLY A 1 75 ? 99.542 0.072 235.255 1.00 49.46 75 GLY V N 1
ATOM 569 C CA . GLY A 1 75 ? 98.664 0.228 234.116 1.00 48.28 75 GLY V CA 1
ATOM 570 C C . GLY A 1 75 ? 97.813 1.481 234.113 1.00 45.58 75 GLY V C 1
ATOM 571 O O . GLY A 1 75 ? 97.031 1.676 233.169 1.00 48.72 75 GLY V O 1
ATOM 572 N N . ALA A 1 76 ? 97.926 2.337 235.128 1.00 43.77 76 ALA V N 1
ATOM 573 C CA . ALA A 1 76 ? 97.111 3.542 235.176 1.00 37.82 76 ALA V CA 1
ATOM 574 C C . ALA A 1 76 ? 97.551 4.489 234.064 1.00 32.71 76 ALA V C 1
ATOM 575 O O . ALA A 1 76 ? 98.745 4.619 233.778 1.00 36.55 76 ALA V O 1
ATOM 577 N N . VAL A 1 77 ? 96.577 5.151 233.460 1.00 29.44 77 VAL V N 1
ATOM 578 C CA . VAL A 1 77 ? 96.819 6.293 232.581 1.00 25.92 77 VAL V CA 1
ATOM 579 C C . VAL A 1 77 ? 96.577 7.533 233.425 1.00 25.95 77 VAL V C 1
ATOM 580 O O . VAL A 1 77 ? 95.499 7.698 233.993 1.00 28.38 77 VAL V O 1
ATOM 584 N N . TRP A 1 78 ? 97.551 8.430 233.486 1.00 23.49 78 TRP V N 1
ATOM 585 C CA . TRP A 1 78 ? 97.466 9.537 234.424 1.00 24.83 78 TRP V CA 1
ATOM 586 C C . TRP A 1 78 ? 97.001 10.851 233.782 1.00 26.44 78 TRP V C 1
ATOM 587 O O . TRP A 1 78 ? 97.286 11.141 232.625 1.00 24.42 78 TRP V O 1
ATOM 598 N N . ALA A 1 79 ? 96.319 11.680 234.573 1.00 23.13 79 ALA V N 1
ATOM 599 C CA . ALA A 1 79 ? 96.029 13.045 234.159 1.00 23.35 79 ALA V CA 1
ATOM 600 C C . ALA A 1 79 ? 96.122 13.929 235.399 1.00 24.53 79 ALA V C 1
ATOM 601 O O . ALA A 1 79 ? 96.159 13.439 236.547 1.00 24.31 79 ALA V O 1
ATOM 603 N N . LEU A 1 80 ? 96.109 15.231 235.163 1.00 24.05 80 LEU V N 1
ATOM 604 C CA . LEU A 1 80 ? 96.109 16.226 236.231 1.00 25.39 80 LEU V CA 1
ATOM 605 C C . LEU A 1 80 ? 94.896 17.117 236.032 1.00 27.67 80 LEU V C 1
ATOM 606 O O . LEU A 1 80 ? 94.685 17.663 234.928 1.00 26.77 80 LEU V O 1
ATOM 611 N N . VAL A 1 81 ? 94.124 17.354 237.091 1.00 27.83 81 VAL V N 1
ATOM 612 C CA . VAL A 1 81 ? 93.023 18.303 237.001 1.00 31.09 81 VAL V CA 1
ATOM 613 C C . VAL A 1 81 ? 93.317 19.463 237.946 1.00 32.94 81 VAL V C 1
ATOM 614 O O . VAL A 1 81 ? 93.649 19.260 239.127 1.00 30.57 81 VAL V O 1
ATOM 618 N N . SER A 1 82 ? 93.169 20.673 237.438 1.00 32.93 82 SER V N 1
ATOM 619 C CA . SER A 1 82 ? 93.481 21.866 238.193 1.00 33.39 82 SER V CA 1
ATOM 620 C C . SER A 1 82 ? 92.227 22.417 238.867 1.00 41.54 82 SER V C 1
ATOM 621 O O . SER A 1 82 ? 91.202 22.634 238.210 1.00 43.28 82 SER V O 1
ATOM 624 N N . VAL A 1 83 ? 92.296 22.612 240.186 1.00 41.34 83 VAL V N 1
ATOM 625 C CA . VAL A 1 83 ? 91.177 23.128 240.966 1.00 41.60 83 VAL V CA 1
ATOM 626 C C . VAL A 1 83 ? 91.686 24.206 241.923 1.00 47.84 83 VAL V C 1
ATOM 627 O O . VAL A 1 83 ? 92.681 24.003 242.629 1.00 48.02 83 VAL V O 1
ATOM 631 N N . ASP A 1 84 ? 91.030 25.370 241.903 1.00 51.27 84 ASP V N 1
ATOM 632 C CA . ASP A 1 84 ? 91.385 26.482 242.782 1.00 61.82 84 ASP V CA 1
ATOM 633 C C . ASP A 1 84 ? 90.811 26.225 244.174 1.00 66.72 84 ASP V C 1
ATOM 634 O O . ASP A 1 84 ? 89.588 26.160 244.342 1.00 70.79 84 ASP V O 1
ATOM 639 N N . LEU A 1 85 ? 91.688 26.069 245.164 1.00 66.15 85 LEU V N 1
ATOM 640 C CA . LEU A 1 85 ? 91.262 25.746 246.530 1.00 68.51 85 LEU V CA 1
ATOM 641 C C . LEU A 1 85 ? 91.132 26.997 247.397 1.00 79.58 85 LEU V C 1
ATOM 642 O O . LEU A 1 85 ? 90.104 27.671 247.366 1.00 85.19 85 LEU V O 1
ATOM 647 N N . MET B 1 1 ? 80.287 3.345 260.508 1.00 40.57 1 MET A N 1
ATOM 648 C CA . MET B 1 1 ? 81.675 3.831 260.530 1.00 41.92 1 MET A CA 1
ATOM 649 C C . MET B 1 1 ? 82.002 4.392 261.911 1.00 33.79 1 MET A C 1
ATOM 650 O O . MET B 1 1 ? 81.148 4.936 262.576 1.00 37.71 1 MET A O 1
ATOM 655 N N . GLU B 1 2 ? 83.258 4.271 262.307 1.00 32.60 2 GLU A N 1
ATOM 656 C CA . GLU B 1 2 ? 83.716 4.771 263.596 1.00 30.21 2 GLU A CA 1
ATOM 657 C C . GLU B 1 2 ? 84.891 5.711 263.359 1.00 27.75 2 GLU A C 1
ATOM 658 O O . GLU B 1 2 ? 85.993 5.244 263.036 1.00 31.38 2 GLU A O 1
ATOM 664 N N . PHE B 1 3 ? 84.665 7.007 263.571 1.00 27.18 3 PHE A N 1
ATOM 665 C CA . PHE B 1 3 ? 85.679 8.035 263.403 1.00 27.49 3 PHE A CA 1
ATOM 666 C C . PHE B 1 3 ? 86.424 8.265 264.717 1.00 28.69 3 PHE A C 1
ATOM 667 O O . PHE B 1 3 ? 85.807 8.818 265.660 1.00 31.20 3 PHE A O 1
ATOM 675 N N . PRO B 1 4 ? 87.703 7.936 264.811 1.00 28.04 4 PRO A N 1
ATOM 676 C CA . PRO B 1 4 ? 88.473 8.415 265.986 1.00 28.16 4 PRO A CA 1
ATOM 677 C C . PRO B 1 4 ? 88.541 9.938 265.999 1.00 30.42 4 PRO A C 1
ATOM 678 O O . PRO B 1 4 ? 88.584 10.600 264.953 1.00 32.55 4 PRO A O 1
ATOM 682 N N . ILE B 1 5 ? 88.516 10.510 267.208 1.00 31.69 5 ILE A N 1
ATOM 683 C CA . ILE B 1 5 ? 88.681 11.945 267.403 1.00 33.27 5 ILE A CA 1
ATOM 684 C C . ILE B 1 5 ? 89.611 12.133 268.592 1.00 33.91 5 ILE A C 1
ATOM 685 O O . ILE B 1 5 ? 89.610 11.334 269.531 1.00 33.68 5 ILE A O 1
ATOM 690 N N . ALA B 1 6 ? 90.432 13.191 268.541 1.00 33.77 6 ALA A N 1
ATOM 691 C CA . ALA B 1 6 ? 91.450 13.424 269.549 1.00 37.3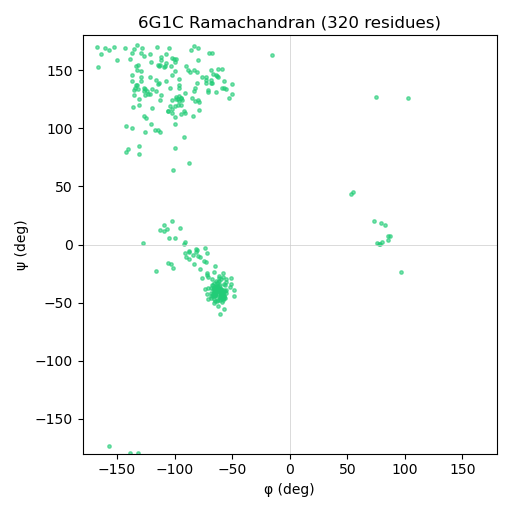9 6 ALA A CA 1
ATOM 692 C C . ALA B 1 6 ? 91.179 14.769 270.214 1.00 37.74 6 ALA A C 1
ATOM 693 O O . ALA B 1 6 ? 91.182 15.814 269.531 1.00 40.86 6 ALA A O 1
ATOM 695 N N . VAL B 1 7 ? 90.901 14.720 271.526 1.00 38.75 7 VAL A N 1
ATOM 696 C CA . VAL B 1 7 ? 90.588 15.906 272.343 1.00 40.47 7 VAL A CA 1
ATOM 697 C C . VAL B 1 7 ? 91.815 16.380 273.109 1.00 47.05 7 VAL A C 1
ATOM 698 O O . VAL B 1 7 ? 92.421 15.625 273.883 1.00 46.36 7 VAL A O 1
ATOM 702 N N . HIS B 1 8 ? 92.132 17.668 272.942 1.00 47.94 8 HIS A N 1
ATOM 703 C CA . HIS B 1 8 ? 93.286 18.325 273.541 1.00 57.81 8 HIS A CA 1
ATOM 704 C C . HIS B 1 8 ? 92.833 19.597 274.254 1.00 66.22 8 HIS A C 1
ATOM 705 O O . HIS B 1 8 ? 91.683 20.035 274.128 1.00 63.66 8 HIS A O 1
ATOM 712 N N . LYS B 1 9 ? 93.744 20.184 275.029 1.00 74.57 9 LYS A N 1
ATOM 713 C CA . LYS B 1 9 ? 93.502 21.494 275.654 1.00 79.25 9 LYS A CA 1
ATOM 714 C C . LYS B 1 9 ? 94.167 22.625 274.873 1.00 83.25 9 LYS A C 1
ATOM 715 O O . LYS B 1 9 ? 93.634 23.735 274.791 1.00 85.65 9 LYS A O 1
ATOM 721 N N . GLY B 1 16 ? 89.594 21.811 272.262 1.00 52.57 16 GLY A N 1
ATOM 722 C CA . GLY B 1 16 ? 90.072 21.465 270.927 1.00 53.49 16 GLY A CA 1
ATOM 723 C C . GLY B 1 16 ? 90.067 19.998 270.479 1.00 51.50 16 GLY A C 1
ATOM 724 O O . GLY B 1 16 ? 90.631 19.127 271.137 1.00 50.87 16 GLY A O 1
ATOM 725 N N . VAL B 1 17 ? 89.443 19.725 269.335 1.00 46.64 17 VAL A N 1
ATOM 726 C CA . VAL B 1 17 ? 89.288 18.360 268.823 1.00 42.95 17 VAL A CA 1
ATOM 727 C C . VAL B 1 17 ? 89.828 18.277 267.396 1.00 46.69 17 VAL A C 1
ATOM 728 O O . VAL B 1 17 ? 89.523 19.132 266.551 1.00 48.43 17 VAL A O 1
ATOM 732 N N . THR B 1 18 ? 90.627 17.236 267.127 1.00 43.32 18 THR A N 1
ATOM 733 C CA . THR B 1 18 ? 91.137 16.896 265.799 1.00 42.16 18 THR A CA 1
ATOM 734 C C . THR B 1 18 ? 90.400 15.651 265.317 1.00 41.25 18 THR A C 1
ATOM 735 O O . THR B 1 18 ? 90.157 14.737 266.119 1.00 39.81 18 THR A O 1
ATOM 739 N N . VAL B 1 19 ? 90.053 15.605 264.035 1.00 35.92 19 VAL A N 1
ATOM 740 C CA . VAL B 1 19 ? 89.470 14.397 263.443 1.00 33.85 19 VAL A CA 1
ATOM 741 C C . VAL B 1 19 ? 90.463 13.875 262.421 1.00 38.99 19 VAL A C 1
ATOM 742 O O . VAL B 1 19 ? 90.506 14.389 261.289 1.00 34.08 19 VAL A O 1
ATOM 746 N N . PRO B 1 20 ? 91.277 12.888 262.767 1.00 34.59 20 PRO A N 1
ATOM 747 C CA . PRO B 1 20 ? 92.316 12.421 261.840 1.00 36.31 20 PRO A CA 1
ATOM 748 C C . PRO B 1 20 ? 91.812 12.158 260.418 1.00 32.18 20 PRO A C 1
ATOM 749 O O . PRO B 1 20 ? 92.516 12.543 259.464 1.00 36.05 20 PRO A O 1
ATOM 753 N N . ASP B 1 21 ? 90.611 11.587 260.226 1.00 29.00 21 ASP A N 1
ATOM 754 C CA . ASP B 1 21 ? 90.139 11.230 258.876 1.00 30.31 21 ASP A CA 1
ATOM 755 C C . ASP B 1 21 ? 89.409 12.360 258.153 1.00 30.78 21 ASP A C 1
ATOM 756 O O . ASP B 1 21 ? 89.021 12.152 256.983 1.00 30.38 21 ASP A O 1
ATOM 761 N N . ILE B 1 22 ? 89.157 13.492 258.829 1.00 29.31 22 ILE A N 1
ATOM 762 C CA . ILE B 1 22 ? 88.546 14.664 258.185 1.00 33.00 22 ILE A CA 1
ATOM 763 C C . ILE B 1 22 ? 89.404 15.869 258.562 1.00 37.10 22 ILE A C 1
ATOM 764 O O . ILE B 1 22 ? 89.069 16.626 259.494 1.00 36.44 22 ILE A O 1
ATOM 769 N N . PRO B 1 23 ? 90.555 16.031 257.909 1.00 33.69 23 PRO A N 1
ATOM 770 C CA . PRO B 1 23 ? 91.527 17.049 258.349 1.00 37.84 23 PRO A CA 1
ATOM 771 C C . PRO B 1 23 ? 90.959 18.455 258.373 1.00 38.42 23 PRO A C 1
ATOM 772 O O . PRO B 1 23 ? 91.506 19.316 259.084 1.00 44.30 23 PRO A O 1
ATOM 776 N N . GLY B 1 24 ? 89.925 18.740 257.576 1.00 38.18 24 GLY A N 1
ATOM 777 C CA . GLY B 1 24 ? 89.388 20.108 257.495 1.00 43.35 24 GLY A CA 1
ATOM 778 C C . GLY B 1 24 ? 88.489 20.508 258.677 1.00 43.37 24 GLY A C 1
ATOM 779 O O . GLY B 1 24 ? 88.168 21.696 258.813 1.00 47.27 24 GLY A O 1
ATOM 780 N N . VAL B 1 25 ? 88.099 19.565 259.520 1.00 41.82 25 VAL A N 1
ATOM 781 C CA . VAL B 1 25 ? 87.253 19.857 260.686 1.00 41.81 25 VAL A CA 1
ATOM 782 C C . VAL B 1 25 ? 88.114 20.356 261.841 1.00 48.29 25 VAL A C 1
ATOM 783 O O . VAL B 1 25 ? 89.127 19.740 262.196 1.00 48.80 25 VAL A O 1
ATOM 787 N N . HIS B 1 26 ? 87.696 21.458 262.455 1.00 46.23 26 HIS A N 1
ATOM 788 C CA . HIS B 1 26 ? 88.293 21.883 263.722 1.00 49.65 26 HIS A CA 1
ATOM 789 C C . HIS B 1 26 ? 87.170 22.324 264.653 1.00 52.05 26 HIS A C 1
ATOM 790 O O . HIS B 1 26 ? 86.688 23.459 264.557 1.00 57.20 26 HIS A O 1
ATOM 797 N N . SER B 1 27 ? 86.794 21.452 265.573 1.00 53.57 27 SER A N 1
ATOM 798 C CA . SER B 1 27 ? 85.744 21.729 266.541 1.00 51.45 27 SER A CA 1
ATOM 799 C C . SER B 1 27 ? 86.343 22.130 267.873 1.00 55.99 27 SER A C 1
ATOM 800 O O . SER B 1 27 ? 87.478 21.779 268.197 1.00 56.57 27 SER A O 1
ATOM 803 N N . TRP B 1 28 ? 85.535 22.845 268.653 1.00 54.21 28 TRP A N 1
ATOM 804 C CA . TRP B 1 28 ? 85.965 23.456 269.904 1.00 58.17 28 TRP A CA 1
ATOM 805 C C . TRP B 1 28 ? 84.830 23.355 270.917 1.00 60.88 28 TRP A C 1
ATOM 806 O O . TRP B 1 28 ? 83.670 23.200 270.525 1.00 56.89 28 TRP A O 1
ATOM 817 N N . ILE B 1 32 ? 86.195 16.878 276.799 1.00 63.73 32 ILE A N 1
ATOM 818 C CA . ILE B 1 32 ? 85.328 18.021 277.123 0.00 61.51 32 ILE A CA 1
ATOM 819 C C . ILE B 1 32 ? 83.995 17.890 276.394 1.00 57.94 32 ILE A C 1
ATOM 820 O O . ILE B 1 32 ? 83.950 17.609 275.173 1.00 55.83 32 ILE A O 1
ATOM 825 N N . ASP B 1 33 ? 82.911 17.970 277.167 1.00 62.13 33 ASP A N 1
ATOM 826 C CA . ASP B 1 33 ? 81.617 17.511 276.668 1.00 64.13 33 ASP A CA 1
ATOM 827 C C . ASP B 1 33 ? 81.190 18.286 275.428 1.00 60.79 33 ASP A C 1
ATOM 828 O O . ASP B 1 33 ? 80.988 17.701 274.357 1.00 56.32 33 ASP A O 1
ATOM 833 N N . ASP B 1 34 ? 81.047 19.614 275.559 1.00 63.42 34 ASP A N 1
ATOM 834 C CA . ASP B 1 34 ? 80.651 20.457 274.430 1.00 63.65 34 ASP A CA 1
ATOM 835 C C . ASP B 1 34 ? 81.476 20.173 273.187 1.00 58.51 34 ASP A C 1
ATOM 836 O O . ASP B 1 34 ? 80.942 20.120 272.074 1.00 58.71 34 ASP A O 1
ATOM 841 N N . ALA B 1 35 ? 82.788 20.033 273.358 1.00 58.79 35 ALA A N 1
ATOM 842 C CA . ALA B 1 35 ? 83.672 19.842 272.224 1.00 55.78 35 ALA A CA 1
ATOM 843 C C . ALA B 1 35 ? 83.355 18.536 271.505 1.00 46.96 35 ALA A C 1
ATOM 844 O O . ALA B 1 35 ? 83.361 18.482 270.279 1.00 45.62 35 ALA A O 1
ATOM 846 N N . ILE B 1 36 ? 83.032 17.476 272.243 1.00 47.77 36 ILE A N 1
ATOM 847 C CA . ILE B 1 36 ? 82.761 16.230 271.535 1.00 45.98 36 ILE A CA 1
ATOM 848 C C . ILE B 1 36 ? 81.441 16.334 270.775 1.00 45.23 36 ILE A C 1
ATOM 849 O O . ILE B 1 36 ? 81.330 15.884 269.628 1.00 43.45 36 ILE A O 1
ATOM 854 N N . LYS B 1 37 ? 80.447 17.015 271.377 1.00 55.51 37 LYS A N 1
ATOM 855 C CA . LYS B 1 37 ? 79.152 17.211 270.721 1.00 56.21 37 LYS A CA 1
ATOM 856 C C . LYS B 1 37 ? 79.300 17.988 269.411 1.00 51.44 37 LYS A C 1
ATOM 857 O O . LYS B 1 37 ? 78.765 17.590 268.362 1.00 47.34 37 LYS A O 1
ATOM 863 N N . ASN B 1 38 ? 80.046 19.090 269.442 1.00 50.60 38 ASN A N 1
ATOM 864 C CA . ASN B 1 38 ? 80.227 19.852 268.204 1.00 46.01 38 ASN A CA 1
ATOM 865 C C . ASN B 1 38 ? 81.028 19.080 267.167 1.00 42.90 38 ASN A C 1
ATOM 866 O O . ASN B 1 38 ? 80.763 19.208 265.956 1.00 41.42 38 ASN A O 1
ATOM 871 N N . THR B 1 39 ? 82.006 18.273 267.608 1.00 40.99 39 THR A N 1
ATOM 872 C CA . THR B 1 39 ? 82.755 17.435 266.659 1.00 37.23 39 THR A CA 1
ATOM 873 C C . THR B 1 39 ? 81.840 16.404 266.022 1.00 37.62 39 THR A C 1
ATOM 874 O O . THR B 1 39 ? 81.931 16.141 264.821 1.00 36.75 39 THR A O 1
ATOM 878 N N . ARG B 1 40 ? 80.977 15.781 266.823 1.00 39.84 40 ARG A N 1
ATOM 879 C CA . ARG B 1 40 ? 80.060 14.789 266.273 1.00 41.22 40 ARG A CA 1
ATOM 880 C C . ARG B 1 40 ? 79.153 15.417 265.235 1.00 42.23 40 ARG A C 1
ATOM 881 O O . ARG B 1 40 ? 78.935 14.857 264.157 1.00 40.68 40 ARG A O 1
ATOM 889 N N . GLU B 1 41 ? 78.619 16.589 265.541 1.00 41.54 41 GLU A N 1
ATOM 890 C CA . GLU B 1 41 ? 77.761 17.259 264.582 1.00 44.93 41 GLU A CA 1
ATOM 891 C C . GLU B 1 41 ? 78.526 17.565 263.300 1.00 43.58 41 GLU A C 1
ATOM 892 O O . GLU B 1 41 ? 77.976 17.443 262.190 1.00 42.33 41 GLU A O 1
ATOM 898 N N . ALA B 1 42 ? 79.803 17.952 263.425 1.00 40.61 42 ALA A N 1
ATOM 899 C CA . ALA B 1 42 ? 80.585 18.262 262.214 1.00 40.17 42 ALA A CA 1
ATOM 900 C C . ALA B 1 42 ? 80.863 17.018 261.387 1.00 36.49 42 ALA A C 1
ATOM 901 O O . ALA B 1 42 ? 80.816 17.070 260.144 1.00 36.55 42 ALA A O 1
ATOM 903 N N . ILE B 1 43 ? 81.201 15.907 262.048 1.00 34.01 43 ILE A N 1
ATOM 904 C CA . ILE B 1 43 ? 81.477 14.649 261.336 1.00 34.07 43 ILE A CA 1
ATOM 905 C C . ILE B 1 43 ? 80.221 14.133 260.664 1.00 36.24 43 ILE A C 1
ATOM 906 O O . ILE B 1 43 ? 80.230 13.747 259.485 1.00 33.44 43 ILE A O 1
ATOM 911 N N . VAL B 1 44 ? 79.130 14.062 261.420 1.00 36.47 44 VAL A N 1
ATOM 912 C CA . VAL B 1 44 ? 77.869 13.598 260.863 1.00 42.12 44 VAL A CA 1
ATOM 913 C C . VAL B 1 44 ? 77.464 14.478 259.684 1.00 40.21 44 VAL A C 1
ATOM 914 O O . VAL B 1 44 ? 77.112 13.972 258.612 1.00 42.22 44 VAL A O 1
ATOM 918 N N . GLY B 1 45 ? 77.560 15.818 259.844 1.00 39.80 45 GLY A N 1
ATOM 919 C CA . GLY B 1 45 ? 77.200 16.713 258.758 1.00 40.87 45 GLY A CA 1
ATOM 920 C C . GLY B 1 45 ? 78.076 16.530 257.532 1.00 38.19 45 GLY A C 1
ATOM 921 O O . GLY B 1 45 ? 77.587 16.584 256.398 1.00 38.06 45 GLY A O 1
ATOM 922 N N . HIS B 1 46 ? 79.383 16.320 257.747 1.00 34.59 46 HIS A N 1
ATOM 923 C CA . HIS B 1 46 ? 80.318 16.061 256.655 1.00 35.26 46 HIS A CA 1
ATOM 924 C C . HIS B 1 46 ? 79.882 14.849 255.855 1.00 34.30 46 HIS A C 1
ATOM 925 O O . HIS B 1 46 ? 79.660 14.940 254.647 1.00 33.39 46 HIS A O 1
ATOM 932 N N . VAL B 1 47 ? 79.705 13.718 256.540 1.00 32.94 47 VAL A N 1
ATOM 933 C CA . VAL B 1 47 ? 79.380 12.470 255.859 1.00 29.93 47 VAL A CA 1
ATOM 934 C C . VAL B 1 47 ? 78.013 12.555 255.188 1.00 34.32 47 VAL A C 1
ATOM 935 O O . VAL B 1 47 ? 77.874 12.209 254.005 1.00 32.73 47 VAL A O 1
ATOM 939 N N . GLU B 1 48 ? 76.993 13.018 255.917 1.00 36.50 48 GLU A N 1
ATOM 940 C CA . GLU B 1 48 ? 75.644 13.034 255.363 1.00 37.40 48 GLU A CA 1
ATOM 941 C C . GLU B 1 48 ? 75.557 13.976 254.167 1.00 37.59 48 GLU A C 1
ATOM 942 O O . GLU B 1 48 ? 74.891 13.664 253.174 1.00 40.25 48 GLU A O 1
ATOM 948 N N . THR B 1 49 ? 76.237 15.130 254.246 1.00 33.14 49 THR A N 1
ATOM 949 C CA . THR B 1 49 ? 76.197 16.093 253.163 1.00 36.10 49 THR A CA 1
ATOM 950 C C . THR B 1 49 ? 76.833 15.521 251.903 1.00 32.74 49 THR A C 1
ATOM 951 O O . THR B 1 49 ? 76.321 15.739 250.794 1.00 36.78 49 THR A O 1
ATOM 955 N N . LEU B 1 50 ? 77.944 14.799 252.041 1.00 32.09 50 LEU A N 1
ATOM 956 C CA . LEU B 1 50 ? 78.611 14.267 250.849 1.00 33.77 50 LEU A CA 1
ATOM 957 C C . LEU B 1 50 ? 77.862 13.057 250.301 1.00 32.93 50 LEU A C 1
ATOM 958 O O . LEU B 1 50 ? 77.785 12.894 249.071 1.00 33.75 50 LEU A O 1
ATOM 963 N N . ILE B 1 51 ? 77.180 12.313 251.169 1.00 32.34 51 ILE A N 1
ATOM 964 C CA . ILE B 1 51 ? 76.334 11.220 250.685 1.00 33.75 51 ILE A CA 1
ATOM 965 C C . ILE B 1 51 ? 75.177 11.786 249.879 1.00 34.70 51 ILE A C 1
ATOM 966 O O . ILE B 1 51 ? 74.808 11.241 248.827 1.00 37.16 51 ILE A O 1
ATOM 971 N N . GLU B 1 52 ? 74.589 12.894 250.349 1.00 34.49 52 GLU A N 1
ATOM 972 C CA . GLU B 1 52 ? 73.475 13.504 249.646 1.00 35.67 52 GLU A CA 1
ATOM 973 C C . GLU B 1 52 ? 73.881 14.056 248.285 1.00 36.51 52 GLU A C 1
ATOM 974 O O . GLU B 1 52 ? 73.027 14.156 247.403 1.00 42.44 52 GLU A O 1
ATOM 980 N N . LEU B 1 53 ? 75.147 14.375 248.080 1.00 35.81 53 LEU A N 1
ATOM 981 C CA . LEU B 1 53 ? 75.588 14.844 246.777 1.00 38.98 53 LEU A CA 1
ATOM 982 C C . LEU B 1 53 ? 76.153 13.714 245.909 1.00 38.24 53 LEU A C 1
ATOM 983 O O . LEU B 1 53 ? 76.757 13.984 244.877 1.00 37.12 53 LEU A O 1
ATOM 988 N N . GLY B 1 54 ? 75.925 12.466 246.271 1.00 34.41 54 GLY A N 1
ATOM 989 C CA . GLY B 1 54 ? 76.334 11.362 245.408 1.00 37.43 54 GLY A CA 1
ATOM 990 C C . GLY B 1 54 ? 77.750 10.861 245.596 1.00 36.53 54 GLY A C 1
ATOM 991 O O . GLY B 1 54 ? 78.214 10.036 244.794 1.00 36.37 54 GLY A O 1
ATOM 992 N N . GLU B 1 55 ? 78.463 11.335 246.610 1.00 27.59 55 GLU A N 1
ATOM 993 C CA . GLU B 1 55 ? 79.826 10.836 246.810 1.00 27.67 55 GLU A CA 1
ATOM 994 C C . GLU B 1 55 ? 79.845 9.473 247.500 1.00 30.92 55 GLU A C 1
ATOM 995 O O . GLU B 1 55 ? 78.910 9.059 248.195 1.00 31.69 55 GLU A O 1
ATOM 1001 N N . ASP B 1 56 ? 80.958 8.773 247.325 1.00 27.97 56 ASP A N 1
ATOM 1002 C CA . ASP B 1 56 ? 81.167 7.462 247.950 1.00 27.37 56 ASP A CA 1
ATOM 1003 C C . ASP B 1 56 ? 81.922 7.691 249.245 1.00 32.06 56 ASP A C 1
ATOM 1004 O O . ASP B 1 56 ? 83.101 8.042 249.216 1.00 34.85 56 ASP A O 1
ATOM 1009 N N . VAL B 1 57 ? 81.274 7.442 250.384 1.00 26.03 57 VAL A N 1
ATOM 1010 C CA . VAL B 1 57 ? 81.948 7.647 251.656 1.00 29.48 57 VAL A CA 1
ATOM 1011 C C . VAL B 1 57 ? 82.350 6.326 252.290 1.00 29.21 57 VAL A C 1
ATOM 1012 O O . VAL B 1 57 ? 82.830 6.316 253.438 1.00 31.53 57 VAL A O 1
ATOM 1016 N N . GLU B 1 58 ? 82.156 5.195 251.594 1.00 27.02 58 GLU A N 1
ATOM 1017 C CA . GLU B 1 58 ? 82.216 3.874 252.229 1.00 29.65 58 GLU A CA 1
ATOM 1018 C C . GLU B 1 58 ? 83.665 3.363 252.224 1.00 27.90 58 GLU A C 1
ATOM 1019 O O . GLU B 1 58 ? 84.033 2.387 251.562 1.00 28.55 58 GLU A O 1
ATOM 1025 N N . PHE B 1 59 ? 84.494 4.034 253.050 1.00 29.81 59 PHE A N 1
ATOM 1026 C CA . PHE B 1 59 ? 85.899 3.687 253.201 1.00 32.41 59 PHE A CA 1
ATOM 1027 C C . PHE B 1 59 ? 86.244 3.625 254.683 1.00 33.63 59 PHE A C 1
ATOM 1028 O O . PHE B 1 59 ? 85.654 4.329 255.493 1.00 38.04 59 PHE A O 1
ATOM 1036 N N . THR B 1 60 ? 87.200 2.776 255.020 1.00 31.21 60 THR A N 1
ATOM 1037 C CA . THR B 1 60 ? 87.491 2.530 256.428 1.00 31.05 60 THR A CA 1
ATOM 1038 C C . THR B 1 60 ? 88.201 3.734 257.028 1.00 32.60 60 THR A C 1
ATOM 1039 O O . THR B 1 60 ? 89.013 4.397 256.375 1.00 35.34 60 THR A O 1
ATOM 1043 N N . CYS B 1 61 ? 87.839 4.034 258.262 1.00 29.52 61 CYS A N 1
ATOM 1044 C CA . CYS B 1 61 ? 88.471 5.088 259.047 1.00 30.41 61 CYS A CA 1
ATOM 1045 C C . CYS B 1 61 ? 89.782 4.585 259.637 1.00 32.67 61 CYS A C 1
ATOM 1046 O O . CYS B 1 61 ? 90.061 3.378 259.697 1.00 33.77 61 CYS A O 1
ATOM 1049 N N . SER B 1 62 ? 90.543 5.533 260.183 1.00 33.51 62 SER A N 1
ATOM 1050 C CA . SER B 1 62 ? 91.679 5.183 260.995 1.00 30.88 62 SER A CA 1
ATOM 1051 C C . SER B 1 62 ? 91.196 4.584 262.294 1.00 32.67 62 SER A C 1
ATOM 1052 O O . SER B 1 62 ? 90.017 4.692 262.654 1.00 33.24 62 SER A O 1
ATOM 1055 N N . THR B 1 63 ? 92.120 3.944 262.984 1.00 32.27 63 THR A N 1
ATOM 1056 C CA . THR B 1 63 ? 91.868 3.440 264.317 1.00 31.43 63 THR A CA 1
ATOM 1057 C C . THR B 1 63 ? 92.693 4.185 265.370 1.00 36.36 63 THR A C 1
ATOM 1058 O O . THR B 1 63 ? 93.785 4.698 265.096 1.00 36.05 63 THR A O 1
ATOM 1062 N N . VAL B 1 64 ? 92.182 4.200 266.614 1.00 26.87 64 VAL A N 1
ATOM 1063 C CA . VAL B 1 64 ? 92.974 4.733 267.721 1.00 28.75 64 VAL A CA 1
ATOM 1064 C C . VAL B 1 64 ? 94.251 3.920 267.842 1.00 30.15 64 VAL A C 1
ATOM 1065 O O . VAL B 1 64 ? 95.341 4.475 268.008 1.00 29.71 64 VAL A O 1
ATOM 1069 N N . GLU B 1 65 ? 94.148 2.595 267.634 1.00 28.00 65 GLU A N 1
ATOM 1070 C CA . GLU B 1 65 ? 95.325 1.740 267.807 1.00 32.57 65 GLU A CA 1
ATOM 1071 C C . GLU B 1 65 ? 96.486 2.208 266.929 1.00 34.13 65 GLU A C 1
ATOM 1072 O O . GLU B 1 65 ? 97.644 2.227 267.368 1.00 32.66 65 GLU A O 1
ATOM 1078 N N . GLU B 1 66 ? 96.206 2.631 265.686 1.00 32.50 66 GLU A N 1
ATOM 1079 C CA . GLU B 1 66 ? 97.311 2.995 264.816 1.00 34.73 66 GLU A CA 1
ATOM 1080 C C . GLU B 1 66 ? 97.806 4.417 265.049 1.00 34.24 66 GLU A C 1
ATOM 1081 O O . GLU B 1 66 ? 98.935 4.744 264.658 1.00 38.82 66 GLU A O 1
ATOM 1087 N N . LEU B 1 67 ? 97.010 5.261 265.715 1.00 33.92 67 LEU A N 1
ATOM 1088 C CA . LEU B 1 67 ? 97.360 6.670 265.903 1.00 34.41 67 LEU A CA 1
ATOM 1089 C C . LEU B 1 67 ? 97.875 7.010 267.301 1.00 34.52 67 LEU A C 1
ATOM 1090 O O . LEU B 1 67 ? 98.505 8.067 267.451 1.00 38.37 67 LEU A O 1
ATOM 1095 N N . VAL B 1 68 ? 97.648 6.144 268.304 1.00 34.45 68 VAL A N 1
ATOM 1096 C CA . VAL B 1 68 ? 97.772 6.553 269.708 1.00 32.22 68 VAL A CA 1
ATOM 1097 C C . VAL B 1 68 ? 99.188 7.015 270.042 1.00 37.60 68 VAL A C 1
ATOM 1098 O O . VAL B 1 68 ? 99.379 7.925 270.873 1.00 40.97 68 VAL A O 1
ATOM 1102 N N . ALA B 1 69 ? 100.197 6.452 269.375 1.00 40.09 69 ALA A N 1
ATOM 1103 C CA . ALA B 1 69 ? 101.584 6.741 269.711 1.00 45.86 69 ALA A CA 1
ATOM 1104 C C . ALA B 1 69 ? 102.229 7.754 268.788 1.00 47.64 69 ALA A C 1
ATOM 1105 O O . ALA B 1 69 ? 103.434 7.986 268.901 1.00 55.15 69 ALA A O 1
ATOM 1107 N N . LYS B 1 70 ? 101.481 8.351 267.872 1.00 45.70 70 LYS A N 1
ATOM 1108 C CA . LYS B 1 70 ? 102.082 9.375 267.032 1.00 50.05 70 LYS A CA 1
ATOM 1109 C C . LYS B 1 70 ? 102.319 10.640 267.854 1.00 54.33 70 LYS A C 1
ATOM 1110 O O . LYS B 1 70 ? 101.474 11.007 268.681 1.00 52.23 70 LYS A O 1
ATOM 1116 N N . PRO B 1 71 ? 103.465 11.310 267.664 1.00 56.99 71 PRO A N 1
ATOM 1117 C CA . PRO B 1 71 ? 103.779 12.502 268.466 1.00 56.65 71 PRO A CA 1
ATOM 1118 C C . PRO B 1 71 ? 102.674 13.536 268.487 1.00 56.49 71 PRO A C 1
ATOM 1119 O O . PRO B 1 71 ? 102.467 14.201 269.511 1.00 56.44 71 PRO A O 1
ATOM 1123 N N . GLU B 1 72 ? 101.938 13.674 267.388 1.00 52.22 72 GLU A N 1
ATOM 1124 C CA . GLU B 1 72 ? 100.984 14.764 267.275 1.00 55.47 72 GLU A CA 1
ATOM 1125 C C . GLU B 1 72 ? 99.770 14.551 268.158 1.00 54.90 72 GLU A C 1
ATOM 1126 O O . GLU B 1 72 ? 99.031 15.513 268.400 1.00 58.05 72 GLU A O 1
ATOM 1132 N N . TYR B 1 73 ? 99.566 13.322 268.654 1.00 47.67 73 TYR A N 1
ATOM 1133 C CA . TYR B 1 73 ? 98.473 12.981 269.558 1.00 46.59 73 TYR A CA 1
ATOM 1134 C C . TYR B 1 73 ? 98.946 12.699 270.976 1.00 48.66 73 TYR A C 1
ATOM 1135 O O . TYR B 1 73 ? 98.167 12.180 271.784 1.00 47.18 73 TYR A O 1
ATOM 1144 N N . ALA B 1 74 ? 100.203 13.016 271.292 1.00 52.42 74 ALA A N 1
ATOM 1145 C CA . ALA B 1 74 ? 100.700 12.844 272.650 1.00 50.19 74 ALA A CA 1
ATOM 1146 C C . ALA B 1 74 ? 99.772 13.530 273.641 1.00 54.54 74 ALA A C 1
ATOM 1147 O O . ALA B 1 74 ? 99.467 14.714 273.503 1.00 57.55 74 ALA A O 1
ATOM 1149 N N . GLY B 1 75 ? 99.308 12.779 274.641 1.00 54.24 75 GLY A N 1
ATOM 1150 C CA . GLY B 1 75 ? 98.420 13.350 275.638 1.00 55.53 75 GLY A CA 1
ATOM 1151 C C . GLY B 1 75 ? 96.969 13.502 275.213 1.00 52.27 75 GLY A C 1
ATOM 1152 O O . GLY B 1 75 ? 96.170 14.052 275.993 1.00 54.35 75 GLY A O 1
ATOM 1153 N N . ALA B 1 76 ? 96.621 13.097 273.995 1.00 46.92 76 ALA A N 1
ATOM 1154 C CA . ALA B 1 76 ? 95.242 13.168 273.528 1.00 46.06 76 ALA A CA 1
ATOM 1155 C C . ALA B 1 76 ? 94.340 12.295 274.390 1.00 43.59 76 ALA A C 1
ATOM 1156 O O . ALA B 1 76 ? 94.741 11.230 274.856 1.00 44.85 76 ALA A O 1
ATOM 1158 N N . VAL B 1 77 ? 93.114 12.777 274.603 1.00 41.11 77 VAL A N 1
ATOM 1159 C CA . VAL B 1 77 ? 91.987 11.962 275.048 1.00 37.99 77 VAL A CA 1
ATOM 1160 C C . VAL B 1 77 ? 91.178 11.551 273.824 1.00 37.89 77 VAL A C 1
ATOM 1161 O O . VAL B 1 77 ? 90.785 12.401 273.008 1.00 37.03 77 VAL A O 1
ATOM 1165 N N . TRP B 1 78 ? 90.925 10.248 273.679 1.00 29.74 78 TRP A N 1
ATOM 1166 C CA . TRP B 1 78 ? 90.344 9.703 272.467 1.00 30.34 78 TRP A CA 1
ATOM 1167 C C . TRP B 1 78 ? 88.868 9.403 272.670 1.00 30.87 78 TRP A C 1
ATOM 1168 O O . TRP B 1 78 ? 88.414 9.176 273.796 1.00 32.69 78 TRP A O 1
ATOM 1179 N N . ALA B 1 79 ? 88.129 9.426 271.554 1.00 29.47 79 ALA A N 1
ATOM 1180 C CA . ALA B 1 79 ? 86.746 8.978 271.499 1.00 28.74 79 ALA A CA 1
ATOM 1181 C C . ALA B 1 79 ? 86.506 8.459 270.104 1.00 29.20 79 ALA A C 1
ATOM 1182 O O . ALA B 1 79 ? 87.258 8.789 269.188 1.00 29.02 79 ALA A O 1
ATOM 1184 N N . LEU B 1 80 ? 85.478 7.625 269.951 1.00 25.71 80 LEU A N 1
ATOM 1185 C CA . LEU B 1 80 ? 85.026 7.162 268.635 1.00 25.24 80 LEU A CA 1
ATOM 1186 C C . LEU B 1 80 ? 83.655 7.759 268.355 1.00 28.63 80 LEU A C 1
ATOM 1187 O O . LEU B 1 80 ? 82.749 7.660 269.193 1.00 31.39 80 LEU A O 1
ATOM 1192 N N . VAL B 1 81 ? 83.500 8.385 267.191 1.00 27.26 81 VAL A N 1
ATOM 1193 C CA . VAL B 1 81 ? 82.214 8.915 266.763 1.00 28.77 81 VAL A CA 1
ATOM 1194 C C . VAL B 1 81 ? 81.626 7.948 265.739 1.00 31.61 81 VAL A C 1
ATOM 1195 O O . VAL B 1 81 ? 82.199 7.765 264.656 1.00 30.10 81 VAL A O 1
ATOM 1199 N N . SER B 1 82 ? 80.478 7.337 266.069 1.00 31.21 82 SER A N 1
ATOM 1200 C CA . SER B 1 82 ? 79.800 6.438 265.139 1.00 32.50 82 SER A CA 1
ATOM 1201 C C . SER B 1 82 ? 78.950 7.204 264.138 1.00 36.92 82 SER A C 1
ATOM 1202 O O . SER B 1 82 ? 78.203 8.108 264.508 1.00 41.10 82 SER A O 1
ATOM 1205 N N . VAL B 1 83 ? 79.044 6.826 262.856 1.00 34.81 83 VAL A N 1
ATOM 1206 C CA . VAL B 1 83 ? 78.196 7.377 261.810 1.00 39.07 83 VAL A CA 1
ATOM 1207 C C . VAL B 1 83 ? 77.640 6.201 261.028 1.00 40.27 83 VAL A C 1
ATOM 1208 O O . VAL B 1 83 ? 78.407 5.393 260.506 1.00 44.25 83 VAL A O 1
ATOM 1212 N N . ASP B 1 84 ? 76.324 6.074 260.993 1.00 53.84 84 ASP A N 1
ATOM 1213 C CA . ASP B 1 84 ? 75.668 5.012 260.247 1.00 66.52 84 ASP A CA 1
ATOM 1214 C C . ASP B 1 84 ? 75.243 5.541 258.886 1.00 72.43 84 ASP A C 1
ATOM 1215 O O . ASP B 1 84 ? 74.726 6.655 258.779 1.00 76.42 84 ASP A O 1
ATOM 1220 N N . LEU B 1 85 ? 75.465 4.738 257.851 1.00 74.40 85 LEU A N 1
ATOM 1221 C CA . LEU B 1 85 ? 75.096 5.101 256.475 1.00 76.61 85 LEU A CA 1
ATOM 1222 C C . LEU B 1 85 ? 73.584 5.239 256.279 1.00 80.29 85 LEU A C 1
ATOM 1223 O O . LEU B 1 85 ? 72.810 4.357 256.647 1.00 82.81 85 LEU A O 1
ATOM 1228 N N . MET C 1 1 ? 82.771 -11.265 240.477 1.00 40.59 1 MET B N 1
ATOM 1229 C CA . MET C 1 1 ? 81.715 -11.550 241.433 1.00 40.25 1 MET B CA 1
ATOM 1230 C C . MET C 1 1 ? 80.403 -11.049 240.844 1.00 39.59 1 MET B C 1
ATOM 1231 O O . MET C 1 1 ? 80.379 -9.987 240.221 1.00 37.45 1 MET B O 1
ATOM 1236 N N . GLU C 1 2 ? 79.303 -11.799 241.029 1.00 37.83 2 GLU B N 1
ATOM 1237 C CA . GLU C 1 2 ? 78.002 -11.391 240.487 1.00 31.31 2 GLU B CA 1
ATOM 1238 C C . GLU C 1 2 ? 77.199 -10.751 241.617 1.00 30.58 2 GLU B C 1
ATOM 1239 O O . GLU C 1 2 ? 76.732 -11.453 242.530 1.00 36.97 2 GLU B O 1
ATOM 1245 N N . PHE C 1 3 ? 76.995 -9.428 241.540 1.00 29.18 3 PHE B N 1
ATOM 1246 C CA . PHE C 1 3 ? 76.272 -8.729 242.604 1.00 32.12 3 PHE B CA 1
ATOM 1247 C C . PHE C 1 3 ? 74.819 -8.588 242.210 1.00 31.38 3 PHE B C 1
ATOM 1248 O O . PHE C 1 3 ? 74.535 -7.972 241.165 1.00 30.36 3 PHE B O 1
ATOM 1256 N N . PRO C 1 4 ? 73.885 -9.059 243.003 1.00 31.84 4 PRO B N 1
ATOM 1257 C CA . PRO C 1 4 ? 72.476 -8.744 242.768 1.00 32.04 4 PRO B CA 1
ATOM 1258 C C . PRO C 1 4 ? 72.213 -7.274 243.025 1.00 31.08 4 PRO B C 1
ATOM 1259 O O . PRO C 1 4 ? 72.662 -6.725 244.041 1.00 31.95 4 PRO B O 1
ATOM 1263 N N . ILE C 1 5 ? 71.408 -6.656 242.161 1.00 29.73 5 ILE B N 1
ATOM 1264 C CA . ILE C 1 5 ? 70.953 -5.283 242.399 1.00 29.23 5 ILE B CA 1
ATOM 1265 C C . ILE C 1 5 ? 69.436 -5.234 242.244 1.00 30.15 5 ILE B C 1
ATOM 1266 O O . ILE C 1 5 ? 68.872 -5.927 241.394 1.00 29.98 5 ILE B O 1
ATOM 1271 N N . ALA C 1 6 ? 68.770 -4.420 243.065 1.00 31.46 6 ALA B N 1
ATOM 1272 C CA . ALA C 1 6 ? 67.317 -4.323 243.071 1.00 32.87 6 ALA B CA 1
ATOM 1273 C C . ALA C 1 6 ? 66.949 -3.013 242.400 1.00 31.08 6 ALA B C 1
ATOM 1274 O O . ALA C 1 6 ? 67.251 -1.953 242.929 1.00 31.05 6 ALA B O 1
ATOM 1276 N N . VAL C 1 7 ? 66.272 -3.085 241.245 1.00 29.91 7 VAL B N 1
ATOM 1277 C CA . VAL C 1 7 ? 65.966 -1.883 240.454 1.00 28.11 7 VAL B CA 1
ATOM 1278 C C . VAL C 1 7 ? 64.505 -1.575 240.676 1.00 29.93 7 VAL B C 1
ATOM 1279 O O . VAL C 1 7 ? 63.646 -2.433 240.478 1.00 33.37 7 VAL B O 1
ATOM 1283 N N . HIS C 1 8 ? 64.186 -0.397 241.219 1.00 30.52 8 HIS B N 1
ATOM 1284 C CA . HIS C 1 8 ? 62.823 -0.128 241.636 1.00 32.89 8 HIS B CA 1
ATOM 1285 C C . HIS C 1 8 ? 62.304 1.115 240.938 1.00 37.82 8 HIS B C 1
ATOM 1286 O O . HIS C 1 8 ? 62.983 2.144 240.934 1.00 35.70 8 HIS B O 1
ATOM 1293 N N . LYS C 1 9 ? 61.119 1.012 240.332 1.00 35.04 9 LYS B N 1
ATOM 1294 C CA . LYS C 1 9 ? 60.591 2.144 239.577 1.00 39.19 9 LYS B CA 1
ATOM 1295 C C . LYS C 1 9 ? 60.014 3.153 240.553 1.00 42.06 9 LYS B C 1
ATOM 1296 O O . LYS C 1 9 ? 59.121 2.828 241.339 1.00 47.19 9 LYS B O 1
ATOM 1302 N N . ASP C 1 10 ? 60.523 4.379 240.496 1.00 41.64 10 ASP B N 1
ATOM 1303 C CA . ASP C 1 10 ? 60.114 5.485 241.352 1.00 46.59 10 ASP B CA 1
ATOM 1304 C C . ASP C 1 10 ? 59.246 6.455 240.556 1.00 51.66 10 ASP B C 1
ATOM 1305 O O . ASP C 1 10 ? 59.143 6.375 239.327 1.00 51.13 10 ASP B O 1
ATOM 1310 N N . ASP C 1 11 ? 58.626 7.388 241.267 1.00 68.22 11 ASP B N 1
ATOM 1311 C CA . ASP C 1 11 ? 57.780 8.369 240.600 1.00 78.66 11 ASP B CA 1
ATOM 1312 C C . ASP C 1 11 ? 58.596 9.149 239.568 1.00 81.41 11 ASP B C 1
ATOM 1313 O O . ASP C 1 11 ? 59.814 9.309 239.691 1.00 79.14 11 ASP B O 1
ATOM 1318 N N . GLY C 1 12 ? 57.924 9.601 238.518 1.00 86.53 12 GLY B N 1
ATOM 1319 C CA . GLY C 1 12 ? 58.627 10.151 237.381 1.00 84.74 12 GLY B CA 1
ATOM 1320 C C . GLY C 1 12 ? 59.063 9.092 236.400 1.00 80.19 12 GLY B C 1
ATOM 1321 O O . GLY C 1 12 ? 59.732 9.412 235.409 1.00 82.36 12 GLY B O 1
ATOM 1322 N N . SER C 1 13 ? 58.689 7.839 236.654 1.00 73.41 13 SER B N 1
ATOM 1323 C CA . SER C 1 13 ? 59.016 6.687 235.823 1.00 68.86 13 SER B CA 1
ATOM 1324 C C . SER C 1 13 ? 60.546 6.645 235.600 1.00 55.73 13 SER B C 1
ATOM 1325 O O . SER C 1 13 ? 61.068 6.410 234.502 1.00 55.04 13 SER B O 1
ATOM 1328 N N . VAL C 1 14 ? 61.268 6.895 236.702 1.00 41.42 14 VAL B N 1
ATOM 1329 C CA . VAL C 1 14 ? 62.714 6.821 236.829 1.00 33.48 14 VAL B CA 1
ATOM 1330 C C . VAL C 1 14 ? 62.979 5.639 237.751 1.00 34.42 14 VAL B C 1
ATOM 1331 O O . VAL C 1 14 ? 62.095 5.229 238.495 1.00 34.41 14 VAL B O 1
ATOM 1335 N N . TYR C 1 15 ? 64.196 5.109 237.739 1.00 29.67 15 TYR B N 1
ATOM 1336 C CA . TYR C 1 15 ? 64.496 3.890 238.504 1.00 27.65 15 TYR B CA 1
ATOM 1337 C C . TYR C 1 15 ? 65.567 4.177 239.519 1.00 32.46 15 TYR B C 1
ATOM 1338 O O . TYR C 1 15 ? 66.603 4.746 239.184 1.00 30.03 15 TYR B O 1
ATOM 1347 N N . GLY C 1 16 ? 65.344 3.720 240.753 1.00 28.13 16 GLY B N 1
ATOM 1348 C CA . GLY C 1 16 ? 66.376 3.759 241.757 1.00 28.09 16 GLY B CA 1
ATOM 1349 C C . GLY C 1 16 ? 66.954 2.352 241.898 1.00 27.25 16 GLY B C 1
ATOM 1350 O O . GLY C 1 16 ? 66.369 1.362 241.441 1.00 29.13 16 GLY B O 1
ATOM 1351 N N . VAL C 1 17 ? 68.148 2.261 242.466 1.00 26.95 17 VAL B N 1
ATOM 1352 C CA . VAL C 1 17 ? 68.794 0.961 242.601 1.00 28.06 17 VAL B CA 1
ATOM 1353 C C . VAL C 1 17 ? 69.337 0.790 244.013 1.00 31.86 17 VAL B C 1
ATOM 1354 O O . VAL C 1 17 ? 69.906 1.730 244.569 1.00 33.04 17 VAL B O 1
ATOM 1358 N N . THR C 1 18 ? 69.156 -0.400 244.597 1.00 30.62 18 THR B N 1
ATOM 1359 C CA . THR C 1 18 ? 69.801 -0.766 245.862 1.00 32.97 18 THR B CA 1
ATOM 1360 C C . THR C 1 18 ? 70.792 -1.896 245.590 1.00 30.50 18 THR B C 1
ATOM 1361 O O . THR C 1 18 ? 70.513 -2.783 244.790 1.00 31.81 18 THR B O 1
ATOM 1365 N N . VAL C 1 19 ? 71.968 -1.839 246.208 1.00 32.02 19 VAL B N 1
ATOM 1366 C CA . VAL C 1 19 ? 72.969 -2.901 246.071 1.00 32.80 19 VAL B CA 1
ATOM 1367 C C . VAL C 1 19 ? 73.096 -3.573 247.446 1.00 33.74 19 VAL B C 1
ATOM 1368 O O . VAL C 1 19 ? 73.830 -3.073 248.314 1.00 32.61 19 VAL B O 1
ATOM 1372 N N . PRO C 1 20 ? 72.407 -4.701 247.698 1.00 32.23 20 PRO B N 1
ATOM 1373 C CA . PRO C 1 20 ? 72.374 -5.230 249.079 1.00 35.13 20 PRO B CA 1
ATOM 1374 C C . PRO C 1 20 ? 73.746 -5.500 249.667 1.00 38.16 20 PRO B C 1
ATOM 1375 O O . PRO C 1 20 ? 73.956 -5.297 250.882 1.00 37.48 20 PRO B O 1
ATOM 1379 N N . ASP C 1 21 ? 74.701 -5.919 248.872 1.00 36.44 21 ASP B N 1
ATOM 1380 C CA . ASP C 1 21 ? 76.002 -6.317 249.400 1.00 42.74 21 ASP B CA 1
ATOM 1381 C C . ASP C 1 21 ? 76.979 -5.162 249.543 1.00 39.68 21 ASP B C 1
ATOM 1382 O O . ASP C 1 21 ? 78.089 -5.371 250.063 1.00 41.05 21 ASP B O 1
ATOM 1387 N N . ILE C 1 22 ? 76.605 -3.975 249.086 1.00 33.22 22 ILE B N 1
ATOM 1388 C CA . ILE C 1 22 ? 77.438 -2.771 249.153 1.00 35.69 22 ILE B CA 1
ATOM 1389 C C . ILE C 1 22 ? 76.505 -1.618 249.506 1.00 37.88 22 ILE B C 1
ATOM 1390 O O . ILE C 1 22 ? 76.065 -0.861 248.620 1.00 34.65 22 ILE B O 1
ATOM 1395 N N . PRO C 1 23 ? 76.201 -1.470 250.807 1.00 43.74 23 PRO B N 1
ATOM 1396 C CA . PRO C 1 23 ? 75.081 -0.613 251.239 1.00 48.71 23 PRO B CA 1
ATOM 1397 C C . PRO C 1 23 ? 75.209 0.845 250.879 1.00 44.15 23 PRO B C 1
ATOM 1398 O O . PRO C 1 23 ? 74.188 1.541 250.844 1.00 48.22 23 PRO B O 1
ATOM 1402 N N . GLY C 1 24 ? 76.418 1.362 250.736 1.00 40.65 24 GLY B N 1
ATOM 1403 C CA . GLY C 1 24 ? 76.543 2.781 250.445 1.00 40.01 24 GLY B CA 1
ATOM 1404 C C . GLY C 1 24 ? 76.351 3.155 248.995 1.00 39.21 24 GLY B C 1
ATOM 1405 O O . GLY C 1 24 ? 76.319 4.353 248.677 1.00 37.98 24 GLY B O 1
ATOM 1406 N N . VAL C 1 25 ? 76.164 2.199 248.078 1.00 34.87 25 VAL B N 1
ATOM 1407 C CA . VAL C 1 25 ? 76.032 2.554 246.663 1.00 34.61 25 VAL B CA 1
ATOM 1408 C C . VAL C 1 25 ? 74.593 2.982 246.410 1.00 38.63 25 VAL B C 1
ATOM 1409 O O . VAL C 1 25 ? 73.649 2.258 246.730 1.00 39.37 25 VAL B O 1
ATOM 1413 N N . HIS C 1 26 ? 74.416 4.191 245.903 1.00 36.97 26 HIS B N 1
ATOM 1414 C CA . HIS C 1 26 ? 73.093 4.682 245.559 1.00 39.63 26 HIS B CA 1
ATOM 1415 C C . HIS C 1 26 ? 73.174 5.135 244.110 1.00 38.80 26 HIS B C 1
ATOM 1416 O O . HIS C 1 26 ? 73.800 6.156 243.820 1.00 39.00 26 HIS B O 1
ATOM 1423 N N . SER C 1 27 ? 72.513 4.409 243.211 1.00 33.30 27 SER B N 1
ATOM 1424 C CA . SER C 1 27 ? 72.585 4.745 241.782 1.00 28.06 27 SER B CA 1
ATOM 1425 C C . SER C 1 27 ? 71.157 4.759 241.224 1.00 27.43 27 SER B C 1
ATOM 1426 O O . SER C 1 27 ? 70.182 4.596 241.958 1.00 28.84 27 SER B O 1
ATOM 1429 N N . TRP C 1 28 ? 71.008 5.039 239.936 1.00 25.18 28 TRP B N 1
ATOM 1430 C CA . TRP C 1 28 ? 69.672 5.273 239.378 1.00 23.23 28 TRP B CA 1
ATOM 1431 C C . TRP C 1 28 ? 69.790 5.256 237.851 1.00 23.04 28 TRP B C 1
ATOM 1432 O O . TRP C 1 28 ? 70.893 5.261 237.302 1.00 25.38 28 TRP B O 1
ATOM 1443 N N . GLY C 1 29 ? 68.644 5.242 237.172 1.00 24.45 29 GLY B N 1
ATOM 1444 C CA . GLY C 1 29 ? 68.679 5.515 235.737 1.00 24.36 29 GLY B CA 1
ATOM 1445 C C . GLY C 1 29 ? 67.310 5.839 235.179 1.00 25.54 29 GLY B C 1
ATOM 1446 O O . GLY C 1 29 ? 66.277 5.547 235.786 1.00 25.82 29 GLY B O 1
ATOM 1447 N N . GLU C 1 30 ? 67.320 6.427 233.957 1.00 24.58 30 GLU B N 1
ATOM 1448 C CA . GLU C 1 30 ? 66.060 6.733 233.295 1.00 25.93 30 GLU B CA 1
ATOM 1449 C C . GLU C 1 30 ? 65.356 5.473 232.815 1.00 28.20 30 GLU B C 1
ATOM 1450 O O . GLU C 1 30 ? 64.132 5.455 232.692 1.00 29.53 30 GLU B O 1
ATOM 1456 N N . THR C 1 31 ? 66.127 4.438 232.516 1.00 29.37 31 THR B N 1
ATOM 1457 C CA . THR C 1 31 ? 65.630 3.127 232.122 1.00 27.95 31 THR B CA 1
ATOM 1458 C C . THR C 1 31 ? 66.314 2.098 232.992 1.00 24.96 31 THR B C 1
ATOM 1459 O O . THR C 1 31 ? 67.331 2.396 233.623 1.00 25.94 31 THR B O 1
ATOM 1463 N N . ILE C 1 32 ? 65.754 0.885 232.983 1.00 26.27 32 ILE B N 1
ATOM 1464 C CA . ILE C 1 32 ? 66.398 -0.215 233.693 1.00 26.58 32 ILE B CA 1
ATOM 1465 C C . ILE C 1 32 ? 67.816 -0.416 233.175 1.00 24.83 32 ILE B C 1
ATOM 1466 O O . ILE C 1 32 ? 68.762 -0.563 233.945 1.00 25.60 32 ILE B O 1
ATOM 1471 N N . ASP C 1 33 ? 67.996 -0.395 231.838 1.00 23.73 33 ASP B N 1
ATOM 1472 C CA . ASP C 1 33 ? 69.320 -0.566 231.274 1.00 22.46 33 ASP B CA 1
ATOM 1473 C C . ASP C 1 33 ? 70.271 0.489 231.776 1.00 23.05 33 ASP B C 1
ATOM 1474 O O . ASP C 1 33 ? 71.432 0.194 232.068 1.00 25.80 33 ASP B O 1
ATOM 1479 N N . ASP C 1 34 ? 69.798 1.730 231.823 1.00 24.63 34 ASP B N 1
ATOM 1480 C CA . ASP C 1 34 ? 70.614 2.851 232.272 1.00 22.30 34 ASP B CA 1
ATOM 1481 C C . ASP C 1 34 ? 70.964 2.707 233.744 1.00 23.12 34 ASP B C 1
ATOM 1482 O O . ASP C 1 34 ? 72.037 3.121 234.182 1.00 25.15 34 ASP B O 1
ATOM 1487 N N . ALA C 1 35 ? 70.049 2.117 234.503 1.00 23.83 35 ALA B N 1
ATOM 1488 C CA . ALA C 1 35 ? 70.264 1.916 235.933 1.00 23.14 35 ALA B CA 1
ATOM 1489 C C . ALA C 1 35 ? 71.266 0.797 236.161 1.00 24.50 35 ALA B C 1
ATOM 1490 O O . ALA C 1 35 ? 72.116 0.898 237.051 1.00 25.99 35 ALA B O 1
ATOM 1492 N N . ILE C 1 36 ? 71.200 -0.269 235.347 1.00 23.55 36 ILE B N 1
ATOM 1493 C CA . ILE C 1 36 ? 72.164 -1.365 235.494 1.00 26.65 36 ILE B CA 1
ATOM 1494 C C . ILE C 1 36 ? 73.577 -0.865 235.216 1.00 25.69 36 ILE B C 1
ATOM 1495 O O . ILE C 1 36 ? 74.515 -1.152 235.948 1.00 25.81 36 ILE B O 1
ATOM 1500 N N . LYS C 1 37 ? 73.766 -0.154 234.108 1.00 24.48 37 LYS B N 1
ATOM 1501 C CA . LYS C 1 37 ? 75.104 0.328 233.772 1.00 26.21 37 LYS B CA 1
ATOM 1502 C C . LYS C 1 37 ? 75.622 1.328 234.787 1.00 27.00 37 LYS B C 1
ATOM 1503 O O . LYS C 1 37 ? 76.804 1.305 235.142 1.00 27.78 37 LYS B O 1
ATOM 1509 N N . ASN C 1 38 ? 74.781 2.275 235.202 1.00 24.81 38 ASN B N 1
ATOM 1510 C CA . ASN C 1 38 ? 75.206 3.270 236.187 1.00 25.50 38 ASN B CA 1
ATOM 1511 C C . ASN C 1 38 ? 75.613 2.581 237.489 1.00 26.15 38 ASN B C 1
ATOM 1512 O O . ASN C 1 38 ? 76.614 2.947 238.125 1.00 26.17 38 ASN B O 1
ATOM 1517 N N . THR C 1 39 ? 74.877 1.553 237.874 1.00 24.44 39 THR B N 1
ATOM 1518 C CA . THR C 1 39 ? 75.195 0.878 239.136 1.00 25.20 39 THR B CA 1
ATOM 1519 C C . THR C 1 39 ? 76.478 0.086 238.991 1.00 25.66 39 THR B C 1
ATOM 1520 O O . THR C 1 39 ? 77.334 0.092 239.895 1.00 28.00 39 THR B O 1
ATOM 1524 N N . ARG C 1 40 ? 76.627 -0.615 237.866 1.00 26.01 40 ARG B N 1
ATOM 1525 C CA . ARG C 1 40 ? 77.867 -1.361 237.653 1.00 27.23 40 ARG B CA 1
ATOM 1526 C C .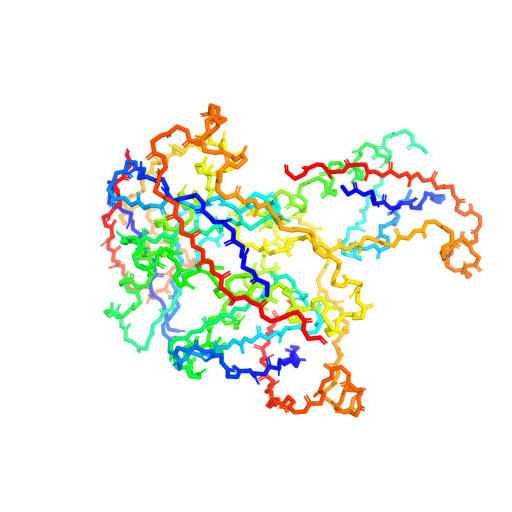 ARG C 1 40 ? 79.073 -0.426 237.727 1.00 26.91 40 ARG B C 1
ATOM 1527 O O . ARG C 1 40 ? 80.058 -0.718 238.426 1.00 26.49 40 ARG B O 1
ATOM 1535 N N . GLU C 1 41 ? 78.992 0.728 237.058 1.00 26.42 41 GLU B N 1
ATOM 1536 C CA . GLU C 1 41 ? 80.107 1.662 237.093 1.00 26.55 41 GLU B CA 1
ATOM 1537 C C . GLU C 1 41 ? 80.357 2.177 238.497 1.00 25.58 41 GLU B C 1
ATOM 1538 O O . GLU C 1 41 ? 81.516 2.392 238.885 1.00 26.85 41 GLU B O 1
ATOM 1544 N N . ALA C 1 42 ? 79.289 2.382 239.283 1.00 24.07 42 ALA B N 1
ATOM 1545 C CA . ALA C 1 42 ? 79.499 2.813 240.669 1.00 22.34 42 ALA B CA 1
ATOM 1546 C C . ALA C 1 42 ? 80.218 1.734 241.482 1.00 23.35 42 ALA B C 1
ATOM 1547 O O . ALA C 1 42 ? 81.047 2.043 242.358 1.00 27.88 42 ALA B O 1
ATOM 1549 N N . ILE C 1 43 ? 79.894 0.466 241.226 1.00 24.90 43 ILE B N 1
ATOM 1550 C CA . ILE C 1 43 ? 80.555 -0.608 241.964 1.00 22.43 43 ILE B CA 1
ATOM 1551 C C . ILE C 1 43 ? 81.992 -0.730 241.520 1.00 24.31 43 ILE B C 1
ATOM 1552 O O . ILE C 1 43 ? 82.911 -0.848 242.336 1.00 28.46 43 ILE B O 1
ATOM 1557 N N . VAL C 1 44 ? 82.208 -0.726 240.199 1.00 23.78 44 VAL B N 1
ATOM 1558 C CA . VAL C 1 44 ? 83.562 -0.847 239.675 1.00 25.97 44 VAL B CA 1
ATOM 1559 C C . VAL C 1 44 ? 84.461 0.246 240.236 1.00 25.56 44 VAL B C 1
ATOM 1560 O O . VAL C 1 44 ? 85.617 -0.010 240.601 1.00 28.13 44 VAL B O 1
ATOM 1564 N N . GLY C 1 45 ? 83.963 1.489 240.237 1.00 24.68 45 GLY B N 1
ATOM 1565 C CA . GLY C 1 45 ? 84.761 2.594 240.739 1.00 25.66 45 GLY B CA 1
ATOM 1566 C C . GLY C 1 45 ? 85.032 2.452 242.215 1.00 24.92 45 GLY B C 1
ATOM 1567 O O . GLY C 1 45 ? 86.094 2.839 242.686 1.00 28.09 45 GLY B O 1
ATOM 1568 N N . HIS C 1 46 ? 84.060 1.937 242.965 1.00 26.51 46 HIS B N 1
ATOM 1569 C CA . HIS C 1 46 ? 84.273 1.691 244.389 1.00 24.90 46 HIS B CA 1
ATOM 1570 C C . HIS C 1 46 ? 85.372 0.668 244.611 1.00 27.96 46 HIS B C 1
ATOM 1571 O O . HIS C 1 46 ? 86.277 0.882 245.424 1.00 29.51 46 HIS B O 1
ATOM 1578 N N . VAL C 1 47 ? 85.300 -0.455 243.886 1.00 26.61 47 VAL B N 1
ATOM 1579 C CA . VAL C 1 47 ? 86.287 -1.521 244.038 1.00 27.66 47 VAL B CA 1
ATOM 1580 C C . VAL C 1 47 ? 87.675 -1.057 243.606 1.00 30.41 47 VAL B C 1
ATOM 1581 O O . VAL C 1 47 ? 88.664 -1.368 244.275 1.00 29.76 47 VAL B O 1
ATOM 1585 N N . GLU C 1 48 ? 87.779 -0.331 242.479 1.00 27.48 48 GLU B N 1
ATOM 1586 C CA . GLU C 1 48 ? 89.095 0.131 242.030 1.00 28.57 48 GLU B CA 1
ATOM 1587 C C . GLU C 1 48 ? 89.702 1.092 243.046 1.00 30.95 48 GLU B C 1
ATOM 1588 O O . GLU C 1 48 ? 90.930 1.109 243.259 1.00 30.66 48 GLU B O 1
ATOM 1594 N N . THR C 1 49 ? 88.853 1.918 243.671 1.00 28.22 49 THR B N 1
ATOM 1595 C CA . THR C 1 49 ? 89.351 2.842 244.685 1.00 27.46 49 THR B CA 1
ATOM 1596 C C . THR C 1 49 ? 89.854 2.079 245.902 1.00 28.54 49 THR B C 1
ATOM 1597 O O . THR C 1 49 ? 90.905 2.428 246.462 1.00 30.41 49 THR B O 1
ATOM 1601 N N . LEU C 1 50 ? 89.124 1.032 246.325 1.00 29.34 50 LEU B N 1
ATOM 1602 C CA . LEU C 1 50 ? 89.612 0.205 247.422 1.00 29.79 50 LEU B CA 1
ATOM 1603 C C . LEU C 1 50 ? 90.974 -0.381 247.093 1.00 32.80 50 LEU B C 1
ATOM 1604 O O . LEU C 1 50 ? 91.884 -0.365 247.924 1.00 33.22 50 LEU B O 1
ATOM 1609 N N . ILE C 1 51 ? 91.147 -0.855 245.860 1.00 33.72 51 ILE B N 1
ATOM 1610 C CA . ILE C 1 51 ? 92.416 -1.467 245.485 1.00 34.70 51 ILE B CA 1
ATOM 1611 C C . ILE C 1 51 ? 93.545 -0.443 245.524 1.00 35.69 51 ILE B C 1
ATOM 1612 O O . ILE C 1 51 ? 94.640 -0.722 246.046 1.00 36.41 51 ILE B O 1
ATOM 1617 N N . GLU C 1 52 ? 93.289 0.761 244.999 1.00 34.51 52 GLU B N 1
ATOM 1618 C CA . GLU C 1 52 ? 94.302 1.818 244.990 1.00 34.34 52 GLU B CA 1
ATOM 1619 C C . GLU C 1 52 ? 94.628 2.319 246.392 1.00 39.82 52 GLU B C 1
ATOM 1620 O O . GLU C 1 52 ? 95.740 2.826 246.628 1.00 40.06 52 GLU B O 1
ATOM 1626 N N . LEU C 1 53 ? 93.650 2.261 247.309 1.00 38.78 53 LEU B N 1
ATOM 1627 C CA . LEU C 1 53 ? 93.839 2.595 248.713 1.00 37.31 53 LEU B CA 1
ATOM 1628 C C . LEU C 1 53 ? 94.489 1.468 249.506 1.00 39.57 53 LEU B C 1
ATOM 1629 O O . LEU C 1 53 ? 94.866 1.679 250.671 1.00 45.74 53 LEU B O 1
ATOM 1634 N N . GLY C 1 54 ? 94.615 0.287 248.925 1.00 51.10 54 GLY B N 1
ATOM 1635 C CA . GLY C 1 54 ? 95.188 -0.794 249.698 1.00 54.31 54 GLY B CA 1
ATOM 1636 C C . GLY C 1 54 ? 94.256 -1.314 250.753 1.00 56.53 54 GLY B C 1
ATOM 1637 O O . GLY C 1 54 ? 94.715 -1.915 251.735 1.00 59.04 54 GLY B O 1
ATOM 1638 N N . GLU C 1 55 ? 92.966 -1.057 250.611 1.00 53.94 55 GLU B N 1
ATOM 1639 C CA . GLU C 1 55 ? 91.968 -1.558 251.535 1.00 55.43 55 GLU B CA 1
ATOM 1640 C C . GLU C 1 55 ? 91.548 -2.939 251.079 1.00 60.35 55 GLU B C 1
ATOM 1641 O O . GLU C 1 55 ? 91.564 -3.236 249.886 1.00 54.60 55 GLU B O 1
ATOM 1647 N N . ASP C 1 56 ? 91.187 -3.792 252.040 1.00 61.97 56 ASP B N 1
ATOM 1648 C CA . ASP C 1 56 ? 90.675 -5.109 251.681 1.00 67.59 56 ASP B CA 1
ATOM 1649 C C . ASP C 1 56 ? 89.460 -4.989 250.774 1.00 65.60 56 ASP B C 1
ATOM 1650 O O . ASP C 1 56 ? 88.580 -4.147 250.989 1.00 65.58 56 ASP B O 1
ATOM 1655 N N . VAL C 1 57 ? 89.453 -5.796 249.718 1.00 61.40 57 VAL B N 1
ATOM 1656 C CA . VAL C 1 57 ? 88.298 -5.907 248.840 1.00 62.68 57 VAL B CA 1
ATOM 1657 C C . VAL C 1 57 ? 87.592 -7.184 249.246 1.00 70.50 57 VAL B C 1
ATOM 1658 O O . VAL C 1 57 ? 87.545 -8.162 248.492 1.00 71.91 57 VAL B O 1
ATOM 1662 N N . GLU C 1 58 ? 87.088 -7.195 250.470 1.00 78.21 58 GLU B N 1
ATOM 1663 C CA . GLU C 1 58 ? 86.351 -8.337 250.974 1.00 86.34 58 GLU B CA 1
ATOM 1664 C C . GLU C 1 58 ? 84.881 -8.107 250.679 1.00 80.92 58 GLU B C 1
ATOM 1665 O O . GLU C 1 58 ? 84.276 -7.156 251.186 1.00 82.84 58 GLU B O 1
ATOM 1671 N N . PHE C 1 59 ? 84.322 -8.950 249.827 1.00 70.89 59 PHE B N 1
ATOM 1672 C CA . PHE C 1 59 ? 82.902 -8.892 249.560 1.00 60.21 59 PHE B CA 1
ATOM 1673 C C . PHE C 1 59 ? 82.311 -10.284 249.595 1.00 63.41 59 PHE B C 1
ATOM 1674 O O . PHE C 1 59 ? 82.875 -11.237 249.043 1.00 63.56 59 PHE B O 1
ATOM 1682 N N . THR C 1 60 ? 81.180 -10.382 250.265 1.00 66.02 60 THR B N 1
ATOM 1683 C CA . THR C 1 60 ? 80.294 -11.510 250.093 1.00 72.23 60 THR B CA 1
ATOM 1684 C C . THR C 1 60 ? 79.158 -11.044 249.201 1.00 64.22 60 THR B C 1
ATOM 1685 O O . THR C 1 60 ? 78.794 -9.860 249.195 1.00 62.89 60 THR B O 1
ATOM 1689 N N . CYS C 1 61 ? 78.653 -11.949 248.378 1.00 57.56 61 CYS B N 1
ATOM 1690 C CA . CYS C 1 61 ? 77.515 -11.594 247.550 1.00 59.36 61 CYS B CA 1
ATOM 1691 C C . CYS C 1 61 ? 76.342 -12.465 247.949 1.00 54.28 61 CYS B C 1
ATOM 1692 O O . CYS C 1 61 ? 76.510 -13.633 248.315 1.00 54.67 61 CYS B O 1
ATOM 1695 N N . SER C 1 62 ? 75.171 -11.857 247.948 1.00 48.96 62 SER B N 1
ATOM 1696 C CA . SER C 1 62 ? 73.918 -12.546 248.127 1.00 49.24 62 SER B CA 1
ATOM 1697 C C . SER C 1 62 ? 73.448 -13.135 246.816 1.00 47.32 62 SER B C 1
ATOM 1698 O O . SER C 1 62 ? 73.986 -12.850 245.737 1.00 45.92 62 SER B O 1
ATOM 1701 N N . THR C 1 63 ? 72.410 -13.953 246.912 1.00 47.58 63 THR B N 1
ATOM 1702 C CA . THR C 1 63 ? 71.695 -14.383 245.721 1.00 48.01 63 THR B CA 1
ATOM 1703 C C . THR C 1 63 ? 70.347 -13.690 245.682 1.00 46.51 63 THR B C 1
ATOM 1704 O O . THR C 1 63 ? 69.819 -13.250 246.695 1.00 45.69 63 THR B O 1
ATOM 1708 N N . VAL C 1 64 ? 69.806 -13.583 244.472 1.00 36.80 64 VAL B N 1
ATOM 1709 C CA . VAL C 1 64 ? 68.461 -13.041 244.316 1.00 34.52 64 VAL B CA 1
ATOM 1710 C C . VAL C 1 64 ? 67.466 -13.882 245.082 1.00 35.33 64 VAL B C 1
ATOM 1711 O O . VAL C 1 64 ? 66.571 -13.349 245.752 1.00 32.68 64 VAL B O 1
ATOM 1715 N N . GLU C 1 65 ? 67.633 -15.213 245.017 1.00 37.70 65 GLU B N 1
ATOM 1716 C CA . GLU C 1 65 ? 66.728 -16.122 245.706 1.00 41.80 65 GLU B CA 1
ATOM 1717 C C . GLU C 1 65 ? 66.634 -15.797 247.196 1.00 37.23 65 GLU B C 1
ATOM 1718 O O . GLU C 1 65 ? 65.541 -15.864 247.779 1.00 39.11 65 GLU B O 1
ATOM 1724 N N . GLU C 1 66 ? 67.767 -15.439 247.836 1.00 36.47 66 GLU B N 1
ATOM 1725 C CA . GLU C 1 66 ? 67.758 -15.151 249.281 1.00 38.38 66 GLU B CA 1
ATOM 1726 C C . GLU C 1 66 ? 67.070 -13.835 249.595 1.00 34.72 66 GLU B C 1
ATOM 1727 O O . GLU C 1 66 ? 66.595 -13.638 250.714 1.00 34.81 66 GLU B O 1
ATOM 1733 N N . LEU C 1 67 ? 67.020 -12.923 248.648 1.00 32.68 67 LEU B N 1
ATOM 1734 C CA . LEU C 1 67 ? 66.536 -11.589 248.927 1.00 35.33 67 LEU B CA 1
ATOM 1735 C C . LEU C 1 67 ? 65.149 -11.293 248.392 1.00 30.62 67 LEU B C 1
ATOM 1736 O O . LEU C 1 67 ? 64.548 -10.301 248.811 1.00 30.63 67 LEU B O 1
ATOM 1741 N N . VAL C 1 68 ? 64.640 -12.105 247.478 1.00 33.27 68 VAL B N 1
ATOM 1742 C CA . VAL C 1 68 ? 63.530 -11.664 246.646 1.00 37.65 68 VAL B CA 1
ATOM 1743 C C . VAL C 1 68 ? 62.283 -11.384 247.472 1.00 33.49 68 VAL B C 1
ATOM 1744 O O . VAL C 1 68 ? 61.492 -10.499 247.107 1.00 36.36 68 VAL B O 1
ATOM 1748 N N . ALA C 1 69 ? 62.068 -12.124 248.570 1.00 36.28 69 ALA B N 1
ATOM 1749 C CA . ALA C 1 69 ? 60.862 -12.007 249.382 1.00 35.03 69 ALA B CA 1
ATOM 1750 C C . ALA C 1 69 ? 60.990 -11.012 250.526 1.00 39.24 69 ALA B C 1
ATOM 1751 O O . ALA C 1 69 ? 60.058 -10.881 251.336 1.00 41.28 69 ALA B O 1
ATOM 1753 N N . LYS C 1 70 ? 62.121 -10.362 250.665 1.00 35.31 70 LYS B N 1
ATOM 1754 C CA . LYS C 1 70 ? 62.273 -9.428 251.757 1.00 36.37 70 LYS B CA 1
ATOM 1755 C C . LYS C 1 70 ? 61.404 -8.218 251.458 1.00 34.46 70 LYS B C 1
ATOM 1756 O O . LYS C 1 70 ? 61.455 -7.709 250.339 1.00 36.16 70 LYS B O 1
ATOM 1762 N N . PRO C 1 71 ? 60.603 -7.730 252.407 1.00 36.24 71 PRO B N 1
ATOM 1763 C CA . PRO C 1 71 ? 59.699 -6.614 252.080 1.00 39.46 71 PRO B CA 1
ATOM 1764 C C . PRO C 1 71 ? 60.401 -5.378 251.507 1.00 37.84 71 PRO B C 1
ATOM 1765 O O . PRO C 1 71 ? 59.820 -4.669 250.665 1.00 39.80 71 PRO B O 1
ATOM 1769 N N . GLU C 1 72 ? 61.641 -5.108 251.931 1.00 39.64 72 GLU B N 1
ATOM 1770 C CA . GLU C 1 72 ? 62.374 -3.958 251.400 1.00 41.37 72 GLU B CA 1
ATOM 1771 C C . GLU C 1 72 ? 62.388 -3.934 249.881 1.00 37.82 72 GLU B C 1
ATOM 1772 O O . GLU C 1 72 ? 62.407 -2.853 249.290 1.00 36.81 72 GLU B O 1
ATOM 1778 N N . TYR C 1 73 ? 62.319 -5.108 249.233 1.00 32.45 73 TYR B N 1
ATOM 1779 C CA . TYR C 1 73 ? 62.549 -5.254 247.801 1.00 30.75 73 TYR B CA 1
ATOM 1780 C C . TYR C 1 73 ? 61.270 -5.572 247.050 1.00 33.15 73 TYR B C 1
ATOM 1781 O O . TYR C 1 73 ? 61.333 -5.995 245.889 1.00 31.98 73 TYR B O 1
ATOM 1790 N N . ALA C 1 74 ? 60.115 -5.347 247.665 1.00 40.19 74 ALA B N 1
ATOM 1791 C CA . ALA C 1 74 ? 58.848 -5.624 247.000 1.00 43.93 74 ALA B CA 1
ATOM 1792 C C . ALA C 1 74 ? 58.772 -4.884 245.667 1.00 42.84 74 ALA B C 1
ATOM 1793 O O . ALA C 1 74 ? 59.123 -3.702 245.584 1.00 41.25 74 ALA B O 1
ATOM 1795 N N . GLY C 1 75 ? 58.354 -5.594 244.617 1.00 44.26 75 GLY B N 1
ATOM 1796 C CA . GLY C 1 75 ? 58.199 -4.989 243.301 1.00 44.08 75 GLY B CA 1
ATOM 1797 C C . GLY C 1 75 ? 59.476 -4.719 242.525 1.00 43.54 75 GLY B C 1
ATOM 1798 O O . GLY C 1 75 ? 59.405 -4.157 241.423 1.00 37.84 75 GLY B O 1
ATOM 1799 N N . ALA C 1 76 ? 60.635 -5.074 243.062 1.00 38.31 76 ALA B N 1
ATOM 1800 C CA . ALA C 1 76 ? 61.896 -4.832 242.393 1.00 32.90 76 ALA B CA 1
ATOM 1801 C C . ALA C 1 76 ? 62.035 -5.688 241.147 1.00 33.27 76 ALA B C 1
ATOM 1802 O O . ALA C 1 76 ? 61.479 -6.794 241.061 1.00 33.94 76 ALA B O 1
ATOM 1804 N N . VAL C 1 77 ? 62.768 -5.141 240.183 1.00 29.74 77 VAL B N 1
ATOM 1805 C CA . VAL C 1 77 ? 63.328 -5.905 239.083 1.00 29.96 77 VAL B CA 1
ATOM 1806 C C . VAL C 1 77 ? 64.752 -6.218 239.481 1.00 31.20 77 VAL B C 1
ATOM 1807 O O . VAL C 1 77 ? 65.556 -5.301 239.747 1.00 29.47 77 VAL B O 1
ATOM 1811 N N . TRP C 1 78 ? 65.106 -7.498 239.470 1.00 29.35 78 TRP B N 1
ATOM 1812 C CA . TRP C 1 78 ? 66.440 -7.878 239.895 1.00 28.38 78 TRP B CA 1
ATOM 1813 C C . TRP C 1 78 ? 67.350 -8.026 238.692 1.00 30.30 78 TRP B C 1
ATOM 1814 O O . TRP C 1 78 ? 66.948 -8.557 237.624 1.00 30.60 78 TRP B O 1
ATOM 1825 N N . ALA C 1 79 ? 68.617 -7.604 238.888 1.00 26.65 79 ALA B N 1
ATOM 1826 C CA . ALA C 1 79 ? 69.624 -7.792 237.848 1.00 26.72 79 ALA B CA 1
ATOM 1827 C C . ALA C 1 79 ? 70.889 -8.255 238.547 1.00 29.16 79 ALA B C 1
ATOM 1828 O O . ALA C 1 79 ? 71.027 -8.129 239.771 1.00 27.42 79 ALA B O 1
ATOM 1830 N N . LEU C 1 80 ? 71.819 -8.779 237.765 1.00 29.88 80 LEU B N 1
ATOM 1831 C CA . LEU C 1 80 ? 73.116 -9.192 238.267 1.00 29.01 80 LEU B CA 1
ATOM 1832 C C . LEU C 1 80 ? 74.165 -8.413 237.515 1.00 27.57 80 LEU B C 1
ATOM 1833 O O . LEU C 1 80 ? 74.149 -8.392 236.283 1.00 31.16 80 LEU B O 1
ATOM 1838 N N . VAL C 1 81 ? 75.084 -7.791 238.242 1.00 26.65 81 VAL B N 1
ATOM 1839 C CA . VAL C 1 81 ? 76.201 -7.140 237.584 1.00 23.87 81 VAL B CA 1
ATOM 1840 C C . VAL C 1 81 ? 77.485 -7.853 237.957 1.00 28.83 81 VAL B C 1
ATOM 1841 O O . VAL C 1 81 ? 77.693 -8.185 239.129 1.00 29.57 81 VAL B O 1
ATOM 1845 N N . SER C 1 82 ? 78.348 -8.049 236.970 1.00 29.14 82 SER B N 1
ATOM 1846 C CA . SER C 1 82 ? 79.587 -8.806 237.128 1.00 30.73 82 SER B CA 1
ATOM 1847 C C . SER C 1 82 ? 80.726 -7.827 237.368 1.00 33.84 82 SER B C 1
ATOM 1848 O O . SER C 1 82 ? 81.020 -7.009 236.494 1.00 35.30 82 SER B O 1
ATOM 1851 N N . VAL C 1 83 ? 81.412 -7.931 238.528 1.00 31.73 83 VAL B N 1
ATOM 1852 C CA . VAL C 1 83 ? 82.514 -7.015 238.835 1.00 34.97 83 VAL B CA 1
ATOM 1853 C C . VAL C 1 83 ? 83.709 -7.828 239.284 1.00 38.43 83 VAL B C 1
ATOM 1854 O O . VAL C 1 83 ? 83.605 -8.638 240.209 1.00 42.16 83 VAL B O 1
ATOM 1858 N N . ASP C 1 84 ? 84.839 -7.625 238.631 1.00 37.98 84 ASP B N 1
ATOM 1859 C CA . ASP C 1 84 ? 86.031 -8.401 238.945 1.00 45.50 84 ASP B CA 1
ATOM 1860 C C . ASP C 1 84 ? 86.698 -7.826 240.186 1.00 48.89 84 ASP B C 1
ATOM 1861 O O . ASP C 1 84 ? 87.004 -6.627 240.236 1.00 49.45 84 ASP B O 1
ATOM 1866 N N . LEU C 1 85 ? 86.909 -8.655 241.210 1.00 45.81 85 LEU B N 1
ATOM 1867 C CA . LEU C 1 85 ? 87.509 -8.097 242.416 1.00 48.14 85 LEU B CA 1
ATOM 1868 C C . LEU C 1 85 ? 89.034 -8.118 242.365 1.00 58.31 85 LEU B C 1
ATOM 1869 O O . LEU C 1 85 ? 89.677 -7.457 243.189 1.00 57.49 85 LEU B O 1
ATOM 1874 N N . LYS C 1 86 ? 89.612 -8.839 241.404 1.00 64.98 86 LYS B N 1
ATOM 1875 C CA . LYS C 1 86 ? 91.033 -8.778 241.089 1.00 71.92 86 LYS B CA 1
ATOM 1876 C C . LYS C 1 86 ? 91.912 -9.012 242.310 1.00 76.27 86 LYS B C 1
ATOM 1877 O O . LYS C 1 86 ? 92.848 -9.814 242.264 1.00 84.05 86 LYS B O 1
ATOM 1883 N N . MET D 1 1 ? 58.056 20.066 237.862 1.00 38.92 1 MET C N 1
ATOM 1884 C CA . MET D 1 1 ? 58.491 21.393 238.316 1.00 35.43 1 MET C CA 1
ATOM 1885 C C . MET D 1 1 ? 59.537 21.961 237.378 1.00 35.13 1 MET C C 1
ATOM 1886 O O . MET D 1 1 ? 60.388 21.235 236.935 1.00 30.07 1 MET C O 1
ATOM 1891 N N . GLU D 1 2 ? 59.467 23.269 237.080 1.00 30.67 2 GLU C N 1
ATOM 1892 C CA . GLU D 1 2 ? 60.371 23.927 236.135 1.00 31.80 2 GLU C CA 1
ATOM 1893 C C . GLU D 1 2 ? 61.465 24.641 236.936 1.00 30.07 2 GLU C C 1
ATOM 1894 O O . GLU D 1 2 ? 61.258 25.738 237.480 1.00 33.61 2 GLU C O 1
ATOM 1900 N N . PHE D 1 3 ? 62.642 24.059 236.958 1.00 25.86 3 PHE C N 1
ATOM 1901 C CA . PHE D 1 3 ? 63.730 24.675 237.716 1.00 27.36 3 PHE C CA 1
ATOM 1902 C C . PHE D 1 3 ? 64.540 25.618 236.852 1.00 28.79 3 PHE C C 1
ATOM 1903 O O . PHE D 1 3 ? 64.975 25.233 235.762 1.00 28.77 3 PHE C O 1
ATOM 1911 N N . PRO D 1 4 ? 64.789 26.832 237.302 1.00 25.90 4 PRO C N 1
ATOM 1912 C CA . PRO D 1 4 ? 65.722 27.696 236.572 1.00 27.28 4 PRO C CA 1
ATOM 1913 C C . PRO D 1 4 ? 67.151 27.252 236.843 1.00 28.68 4 PRO C C 1
ATOM 1914 O O . PRO D 1 4 ? 67.499 26.831 237.952 1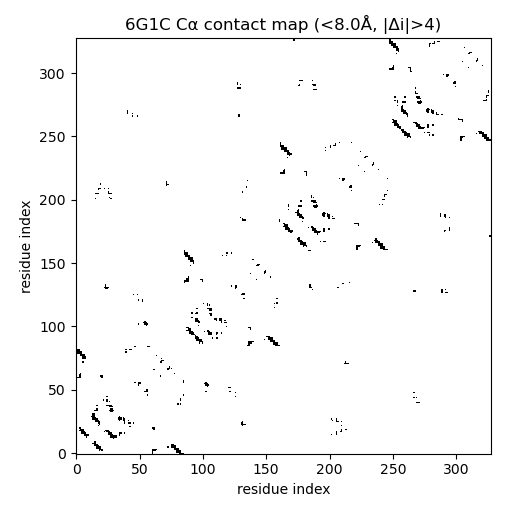.00 29.82 4 PRO C O 1
ATOM 1918 N N . ILE D 1 5 ? 67.992 27.364 235.815 1.00 29.59 5 ILE C N 1
ATOM 1919 C CA . ILE D 1 5 ? 69.381 26.941 235.902 1.00 28.37 5 ILE C CA 1
ATOM 1920 C C . ILE D 1 5 ? 70.202 28.023 235.233 1.00 27.55 5 ILE C C 1
ATOM 1921 O O . ILE D 1 5 ? 69.784 28.625 234.235 1.00 29.25 5 ILE C O 1
ATOM 1926 N N . ALA D 1 6 ? 71.346 28.318 235.822 1.00 29.51 6 ALA C N 1
ATOM 1927 C CA . ALA D 1 6 ? 72.217 29.388 235.378 1.00 29.78 6 ALA C CA 1
ATOM 1928 C C . ALA D 1 6 ? 73.416 28.757 234.683 1.00 35.29 6 ALA C C 1
ATOM 1929 O O . ALA D 1 6 ? 74.221 28.064 235.322 1.00 35.22 6 ALA C O 1
ATOM 1931 N N . VAL D 1 7 ? 73.534 29.005 233.375 1.00 36.61 7 VAL C N 1
ATOM 1932 C CA . VAL D 1 7 ? 74.586 28.441 232.538 1.00 35.81 7 VAL C CA 1
ATOM 1933 C C . VAL D 1 7 ? 75.642 29.508 232.312 1.00 40.58 7 VAL C C 1
ATOM 1934 O O . VAL D 1 7 ? 75.335 30.610 231.817 1.00 37.97 7 VAL C O 1
ATOM 1938 N N . HIS D 1 8 ? 76.891 29.198 232.648 1.00 40.03 8 HIS C N 1
ATOM 1939 C CA . HIS D 1 8 ? 77.949 30.197 232.506 1.00 44.18 8 HIS C CA 1
ATOM 1940 C C . HIS D 1 8 ? 79.166 29.585 231.827 1.00 47.31 8 HIS C C 1
ATOM 1941 O O . HIS D 1 8 ? 79.411 28.388 231.918 1.00 47.47 8 HIS C O 1
ATOM 1948 N N . LYS D 1 9 ? 79.970 30.401 231.144 1.00 53.89 9 LYS C N 1
ATOM 1949 C CA . LYS D 1 9 ? 81.188 29.793 230.630 1.00 65.77 9 LYS C CA 1
ATOM 1950 C C . LYS D 1 9 ? 82.370 30.151 231.532 1.00 74.85 9 LYS C C 1
ATOM 1951 O O . LYS D 1 9 ? 82.924 29.274 232.208 1.00 76.45 9 LYS C O 1
ATOM 1957 N N . VAL D 1 14 ? 84.268 25.069 228.473 1.00 67.94 14 VAL C N 1
ATOM 1958 C CA . VAL D 1 14 ? 82.919 24.506 228.471 1.00 58.33 14 VAL C CA 1
ATOM 1959 C C . VAL D 1 14 ? 82.026 25.220 229.455 1.00 51.93 14 VAL C C 1
ATOM 1960 O O . VAL D 1 14 ? 82.498 25.901 230.363 1.00 56.34 14 VAL C O 1
ATOM 1964 N N . TYR D 1 15 ? 80.727 25.028 229.282 1.00 38.77 15 TYR C N 1
ATOM 1965 C CA . TYR D 1 15 ? 79.739 25.710 230.089 1.00 37.54 15 TYR C CA 1
ATOM 1966 C C . TYR D 1 15 ? 79.577 25.009 231.428 1.00 42.29 15 TYR C C 1
ATOM 1967 O O . TYR D 1 15 ? 79.538 23.780 231.482 1.00 47.62 15 TYR C O 1
ATOM 1976 N N . GLY D 1 16 ? 79.453 25.794 232.503 1.00 40.19 16 GLY C N 1
ATOM 1977 C CA . GLY D 1 16 ? 79.142 25.270 233.823 1.00 40.21 16 GLY C CA 1
ATOM 1978 C C . GLY D 1 16 ? 77.731 25.660 234.216 1.00 37.74 16 GLY C C 1
ATOM 1979 O O . GLY D 1 16 ? 77.194 26.650 233.718 1.00 38.14 16 GLY C O 1
ATOM 1980 N N . VAL D 1 17 ? 77.086 24.858 235.073 1.00 33.23 17 VAL C N 1
ATOM 1981 C CA . VAL D 1 17 ? 75.699 25.136 235.436 1.00 32.51 17 VAL C CA 1
ATOM 1982 C C . VAL D 1 17 ? 75.536 25.018 236.940 1.00 36.71 17 VAL C C 1
ATOM 1983 O O . VAL D 1 17 ? 76.063 24.082 237.550 1.00 34.27 17 VAL C O 1
ATOM 1987 N N . THR D 1 18 ? 74.799 25.966 237.538 1.00 35.25 18 THR C N 1
ATOM 1988 C CA . THR D 1 18 ? 74.350 25.825 238.912 1.00 34.40 18 THR C CA 1
ATOM 1989 C C . THR D 1 18 ? 72.822 25.871 238.933 1.00 35.15 18 THR C C 1
ATOM 1990 O O . THR D 1 18 ? 72.178 26.356 237.991 1.00 35.60 18 THR C O 1
ATOM 1994 N N . VAL D 1 19 ? 72.255 25.299 239.973 1.00 30.72 19 VAL C N 1
ATOM 1995 C CA . VAL D 1 19 ? 70.807 25.181 240.169 1.00 31.30 19 VAL C CA 1
ATOM 1996 C C . VAL D 1 19 ? 70.460 25.956 241.419 1.00 36.72 19 VAL C C 1
ATOM 1997 O O . VAL D 1 19 ? 70.639 25.435 242.540 1.00 35.12 19 VAL C O 1
ATOM 2001 N N . PRO D 1 20 ? 69.985 27.186 241.304 1.00 30.00 20 PRO C N 1
ATOM 2002 C CA . PRO D 1 20 ? 69.823 28.029 242.503 1.00 30.78 20 PRO C CA 1
ATOM 2003 C C . PRO D 1 20 ? 68.942 27.417 243.588 1.00 32.89 20 PRO C C 1
ATOM 2004 O O . PRO D 1 20 ? 69.212 27.617 244.790 1.00 37.42 20 PRO C O 1
ATOM 2008 N N . ASP D 1 21 ? 67.904 26.674 243.193 1.00 34.28 21 ASP C N 1
ATOM 2009 C CA . ASP D 1 21 ? 66.951 26.144 244.160 1.00 37.68 21 ASP C CA 1
ATOM 2010 C C . ASP D 1 21 ? 67.417 24.848 244.792 1.00 39.13 21 ASP C C 1
ATOM 2011 O O . ASP D 1 21 ? 66.807 24.404 245.779 1.00 40.72 21 ASP C O 1
ATOM 2016 N N . ILE D 1 22 ? 68.498 24.256 244.290 1.00 35.48 22 ILE C N 1
ATOM 2017 C CA . ILE D 1 22 ? 68.989 22.981 244.813 1.00 37.79 22 ILE C CA 1
ATOM 2018 C C . ILE D 1 22 ? 70.487 23.130 245.064 1.00 41.54 22 ILE C C 1
ATOM 2019 O O . ILE D 1 22 ? 71.302 22.810 244.196 1.00 40.17 22 ILE C O 1
ATOM 2024 N N . PRO D 1 23 ? 70.888 23.662 246.217 1.00 48.74 23 PRO C N 1
ATOM 2025 C CA . PRO D 1 23 ? 72.319 23.863 246.482 1.00 52.28 23 PRO C CA 1
ATOM 2026 C C . PRO D 1 23 ? 73.104 22.566 246.368 1.00 51.17 23 PRO C C 1
ATOM 2027 O O . PRO D 1 23 ? 72.633 21.496 246.762 1.00 54.10 23 PRO C O 1
ATOM 2031 N N . GLY D 1 24 ? 74.300 22.673 245.801 1.00 44.04 24 GLY C N 1
ATOM 2032 C CA . GLY D 1 24 ? 75.198 21.559 245.652 1.00 48.04 24 GLY C CA 1
ATOM 2033 C C . GLY D 1 24 ? 75.144 20.885 244.296 1.00 43.78 24 GLY C C 1
ATOM 2034 O O . GLY D 1 24 ? 76.123 20.224 243.914 1.00 46.60 24 GLY C O 1
ATOM 2035 N N . VAL D 1 25 ? 74.033 21.016 243.571 1.00 41.37 25 VAL C N 1
ATOM 2036 C CA . VAL D 1 25 ? 73.857 20.349 242.275 1.00 40.31 25 VAL C CA 1
ATOM 2037 C C . VAL D 1 25 ? 74.485 21.204 241.181 1.00 41.94 25 VAL C C 1
ATOM 2038 O O . VAL D 1 25 ? 74.178 22.393 241.069 1.00 43.50 25 VAL C O 1
ATOM 2042 N N . HIS D 1 26 ? 75.383 20.605 240.402 1.00 35.42 26 HIS C N 1
ATOM 2043 C CA . HIS D 1 26 ? 76.076 21.267 239.304 1.00 43.06 26 HIS C CA 1
ATOM 2044 C C . HIS D 1 26 ? 76.152 20.324 238.115 1.00 39.48 26 HIS C C 1
ATOM 2045 O O . HIS D 1 26 ? 76.045 19.094 238.250 1.00 38.64 26 HIS C O 1
ATOM 2052 N N . SER D 1 27 ? 76.372 20.912 236.942 1.00 33.42 27 SER C N 1
ATOM 2053 C CA . SER D 1 27 ? 76.668 20.109 235.767 1.00 32.57 27 SER C CA 1
ATOM 2054 C C . SER D 1 27 ? 77.420 20.970 234.759 1.00 36.23 27 SER C C 1
ATOM 2055 O O . SER D 1 27 ? 77.827 22.106 235.058 1.00 36.21 27 SER C O 1
ATOM 2058 N N . TRP D 1 28 ? 77.632 20.412 233.571 1.00 32.30 28 TRP C N 1
ATOM 2059 C CA . TRP D 1 28 ? 78.413 21.076 232.536 1.00 32.84 28 TRP C CA 1
ATOM 2060 C C . TRP D 1 28 ? 77.954 20.603 231.160 1.00 32.96 28 TRP C C 1
ATOM 2061 O O . TRP D 1 28 ? 77.193 19.631 231.027 1.00 33.30 28 TRP C O 1
ATOM 2072 N N . GLY D 1 29 ? 78.448 21.287 230.130 1.00 33.69 29 GLY C N 1
ATOM 2073 C CA . GLY D 1 29 ? 78.300 20.799 228.768 1.00 36.61 29 GLY C CA 1
ATOM 2074 C C . GLY D 1 29 ? 79.198 21.524 227.783 1.00 43.04 29 GLY C C 1
ATOM 2075 O O . GLY D 1 29 ? 79.542 22.695 228.004 1.00 42.26 29 GLY C O 1
ATOM 2076 N N . GLU D 1 30 ? 79.576 20.841 226.693 1.00 42.76 30 GLU C N 1
ATOM 2077 C CA . GLU D 1 30 ? 80.352 21.473 225.627 1.00 46.77 30 GLU C CA 1
ATOM 2078 C C . GLU D 1 30 ? 79.570 22.603 224.963 1.00 43.20 30 GLU C C 1
ATOM 2079 O O . GLU D 1 30 ? 80.151 23.605 224.523 1.00 42.82 30 GLU C O 1
ATOM 2085 N N . THR D 1 31 ? 78.264 22.429 224.833 1.00 35.67 31 THR C N 1
ATOM 2086 C CA . THR D 1 31 ? 77.337 23.432 224.344 1.00 36.29 31 THR C CA 1
ATOM 2087 C C . THR D 1 31 ? 76.279 23.714 225.406 1.00 31.85 31 THR C C 1
ATOM 2088 O O . THR D 1 31 ? 76.081 22.940 226.347 1.00 31.93 31 THR C O 1
ATOM 2092 N N . ILE D 1 32 ? 75.577 24.845 225.232 1.00 29.19 32 ILE C N 1
ATOM 2093 C CA . ILE D 1 32 ? 74.474 25.146 226.139 1.00 29.46 32 ILE C CA 1
ATOM 2094 C C . ILE D 1 32 ? 73.421 24.042 226.082 1.00 31.70 32 ILE C C 1
ATOM 2095 O O . ILE D 1 32 ? 72.867 23.640 227.112 1.00 27.98 32 ILE C O 1
ATOM 2100 N N . ASP D 1 33 ? 73.126 23.524 224.890 1.00 29.77 33 ASP C N 1
ATOM 2101 C CA . ASP D 1 33 ? 72.154 22.439 224.806 1.00 29.02 33 ASP C CA 1
ATOM 2102 C C . ASP D 1 33 ? 72.594 21.245 225.635 1.00 29.57 33 ASP C C 1
ATOM 2103 O O . ASP D 1 33 ? 71.787 20.662 226.370 1.00 29.24 33 ASP C O 1
ATOM 2108 N N . ASP D 1 34 ? 73.864 20.854 225.505 1.00 30.67 34 ASP C N 1
ATOM 2109 C CA . ASP D 1 34 ? 74.344 19.749 226.332 1.00 29.46 34 ASP C CA 1
ATOM 2110 C C . ASP D 1 34 ? 74.268 20.083 227.818 1.00 28.52 34 ASP C C 1
ATOM 2111 O O . ASP D 1 34 ? 73.880 19.236 228.631 1.00 28.85 34 ASP C O 1
ATOM 2116 N N . ALA D 1 35 ? 74.603 21.320 228.200 1.00 29.54 35 ALA C N 1
ATOM 2117 C CA . ALA D 1 35 ? 74.579 21.673 229.616 1.00 28.57 35 ALA C CA 1
ATOM 2118 C C . ALA D 1 35 ? 73.156 21.631 230.176 1.00 28.75 35 ALA C C 1
ATOM 2119 O O . ALA D 1 35 ? 72.932 21.195 231.318 1.00 27.06 35 ALA C O 1
ATOM 2121 N N . ILE D 1 36 ? 72.172 22.044 229.388 1.00 28.46 36 ILE C N 1
ATOM 2122 C CA . ILE D 1 36 ? 70.785 21.978 229.823 1.00 26.21 36 ILE C CA 1
ATOM 2123 C C . ILE D 1 36 ? 70.393 20.523 230.075 1.00 29.15 36 ILE C C 1
ATOM 2124 O O . ILE D 1 36 ? 69.865 20.183 231.137 1.00 27.44 36 ILE C O 1
ATOM 2129 N N . LYS D 1 37 ? 70.618 19.660 229.086 1.00 24.64 37 LYS C N 1
ATOM 2130 C CA . LYS D 1 37 ? 70.257 18.239 229.243 1.00 30.14 37 LYS C CA 1
ATOM 2131 C C . LYS D 1 37 ? 70.991 17.602 230.407 1.00 29.71 37 LYS C C 1
ATOM 2132 O O . LYS D 1 37 ? 70.385 16.847 231.184 1.00 28.14 37 LYS C O 1
ATOM 2138 N N . ASN D 1 38 ? 72.295 17.851 230.523 1.00 28.03 38 ASN C N 1
ATOM 2139 C CA . ASN D 1 38 ? 73.072 17.233 231.604 1.00 29.44 38 ASN C CA 1
ATOM 2140 C C . ASN D 1 38 ? 72.616 17.728 232.971 1.00 29.58 38 ASN C C 1
ATOM 2141 O O . ASN D 1 38 ? 72.537 16.947 233.937 1.00 29.38 38 ASN C O 1
ATOM 2146 N N . THR D 1 39 ? 72.274 19.005 233.074 1.00 27.85 39 THR C N 1
ATOM 2147 C CA . THR D 1 39 ? 71.766 19.510 234.344 1.00 26.62 39 THR C CA 1
ATOM 2148 C C . THR D 1 39 ? 70.440 18.872 234.734 1.00 27.29 39 THR C C 1
ATOM 2149 O O . THR D 1 39 ? 70.228 18.536 235.904 1.00 26.33 39 THR C O 1
ATOM 2153 N N . ARG D 1 40 ? 69.515 18.703 233.793 1.00 26.48 40 ARG C N 1
ATOM 2154 C CA . ARG D 1 40 ? 68.262 18.050 234.157 1.00 24.81 40 ARG C CA 1
ATOM 2155 C C . ARG D 1 40 ? 68.545 16.666 234.734 1.00 27.38 40 ARG C C 1
ATOM 2156 O O . ARG D 1 40 ? 67.984 16.294 235.779 1.00 25.45 40 ARG C O 1
ATOM 2164 N N . GLU D 1 41 ? 69.441 15.912 234.089 1.00 25.22 41 GLU C N 1
ATOM 2165 C CA . GLU D 1 41 ? 69.715 14.551 234.586 1.00 26.98 41 GLU C CA 1
ATOM 2166 C C . GLU D 1 41 ? 70.408 14.590 235.930 1.00 28.95 41 GLU C C 1
ATOM 2167 O O . GLU D 1 41 ? 70.154 13.742 236.796 1.00 27.10 41 GLU C O 1
ATOM 2173 N N . ALA D 1 42 ? 71.267 15.582 236.142 1.00 25.47 42 ALA C N 1
ATOM 2174 C CA . ALA D 1 42 ? 71.860 15.770 237.462 1.00 26.18 42 ALA C CA 1
ATOM 2175 C C . ALA D 1 42 ? 70.795 16.013 238.522 1.00 32.40 42 ALA C C 1
ATOM 2176 O O . ALA D 1 42 ? 70.908 15.513 239.644 1.00 26.72 42 ALA C O 1
ATOM 2178 N N . ILE D 1 43 ? 69.773 16.814 238.221 1.00 26.32 43 ILE C N 1
ATOM 2179 C CA . ILE D 1 43 ? 68.726 17.045 239.218 1.00 25.38 43 ILE C CA 1
ATOM 2180 C C . ILE D 1 43 ? 67.931 15.764 239.489 1.00 26.09 43 ILE C C 1
ATOM 2181 O O . ILE D 1 43 ? 67.661 15.423 240.642 1.00 26.03 43 ILE C O 1
ATOM 2186 N N . VAL D 1 44 ? 67.564 15.034 238.436 1.00 25.56 44 VAL C N 1
ATOM 2187 C CA . VAL D 1 44 ? 66.815 13.795 238.613 1.00 24.79 44 VAL C CA 1
ATOM 2188 C C . VAL D 1 44 ? 67.607 12.816 239.448 1.00 27.15 44 VAL C C 1
ATOM 2189 O O . VAL D 1 44 ? 67.065 12.186 240.362 1.00 28.85 44 VAL C O 1
ATOM 2193 N N . GLY D 1 45 ? 68.914 12.708 239.180 1.00 26.85 45 GLY C N 1
ATOM 2194 C CA . GLY D 1 45 ? 69.732 11.748 239.926 1.00 25.16 45 GLY C CA 1
ATOM 2195 C C . GLY D 1 45 ? 69.817 12.157 241.378 1.00 27.54 45 GLY C C 1
ATOM 2196 O O . GLY D 1 45 ? 69.819 11.306 242.263 1.00 26.09 45 GLY C O 1
ATOM 2197 N N . HIS D 1 46 ? 69.917 13.463 241.626 1.00 27.35 46 HIS C N 1
ATOM 2198 C CA . HIS D 1 46 ? 69.941 13.975 242.992 1.00 27.09 46 HIS C CA 1
ATOM 2199 C C . HIS D 1 46 ? 68.658 13.638 243.719 1.00 26.44 46 HIS C C 1
ATOM 2200 O O . HIS D 1 46 ? 68.690 13.207 244.880 1.00 28.78 46 HIS C O 1
ATOM 2207 N N . VAL D 1 47 ? 67.515 13.846 243.060 1.00 27.94 47 VAL C N 1
ATOM 2208 C CA . VAL D 1 47 ? 66.229 13.507 243.663 1.00 28.92 47 VAL C CA 1
ATOM 2209 C C . VAL D 1 47 ? 66.167 12.018 243.976 1.00 26.67 47 VAL C C 1
ATOM 2210 O O . VAL D 1 47 ? 65.749 11.595 245.068 1.00 29.14 47 VAL C O 1
ATOM 2214 N N . GLU D 1 48 ? 66.636 11.190 243.055 1.00 25.98 48 GLU C N 1
ATOM 2215 C CA . GLU D 1 48 ? 66.605 9.755 243.304 1.00 25.92 48 GLU C CA 1
ATOM 2216 C C . GLU D 1 48 ? 67.493 9.357 244.470 1.00 26.93 48 GLU C C 1
ATOM 2217 O O . GLU D 1 48 ? 67.168 8.411 245.189 1.00 29.25 48 GLU C O 1
ATOM 2223 N N . THR D 1 49 ? 68.661 9.975 244.598 1.00 25.91 49 THR C N 1
ATOM 2224 C CA . THR D 1 49 ? 69.515 9.708 245.743 1.00 31.01 49 THR C CA 1
ATOM 2225 C C . THR D 1 49 ? 68.769 10.027 247.032 1.00 30.16 49 THR C C 1
ATOM 2226 O O . THR D 1 49 ? 68.734 9.216 247.978 1.00 28.99 49 THR C O 1
ATOM 2230 N N . LEU D 1 50 ? 68.133 11.204 247.077 1.00 28.12 50 LEU C N 1
ATOM 2231 C CA . LEU D 1 50 ? 67.378 11.569 248.274 1.00 31.04 50 LEU C CA 1
ATOM 2232 C C . LEU D 1 50 ? 66.291 10.550 248.583 1.00 35.28 50 LEU C C 1
ATOM 2233 O O . LEU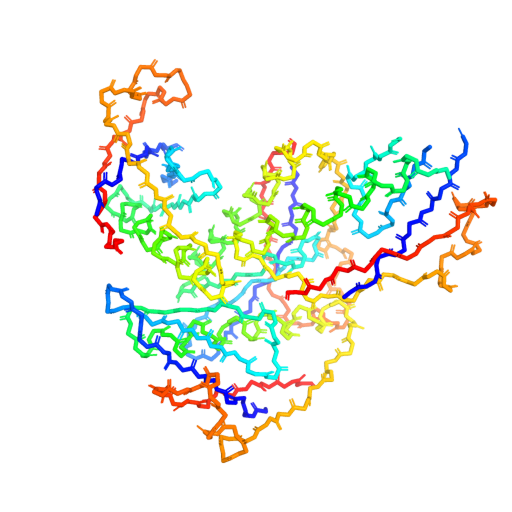 D 1 50 ? 66.099 10.172 249.746 1.00 35.00 50 LEU C O 1
ATOM 2238 N N . ILE D 1 51 ? 65.603 10.039 247.554 1.00 33.62 51 ILE C N 1
ATOM 2239 C CA . ILE D 1 51 ? 64.558 9.044 247.778 1.00 34.37 51 ILE C CA 1
ATOM 2240 C C . ILE D 1 51 ? 65.143 7.754 248.326 1.00 38.15 51 ILE C C 1
ATOM 2241 O O . ILE D 1 51 ? 64.603 7.149 249.276 1.00 40.34 51 ILE C O 1
ATOM 2246 N N . GLU D 1 52 ? 66.271 7.329 247.763 1.00 30.90 52 GLU C N 1
ATOM 2247 C CA . GLU D 1 52 ? 66.966 6.131 248.204 1.00 35.90 52 GLU C CA 1
ATOM 2248 C C . GLU D 1 52 ? 67.440 6.262 249.635 1.00 33.48 52 GLU C C 1
ATOM 2249 O O . GLU D 1 52 ? 67.478 5.256 250.358 1.00 38.37 52 GLU C O 1
ATOM 2255 N N . LEU D 1 53 ? 67.798 7.477 250.065 1.00 42.21 53 LEU C N 1
ATOM 2256 C CA . LEU D 1 53 ? 68.263 7.693 251.419 1.00 43.02 53 LEU C CA 1
ATOM 2257 C C . LEU D 1 53 ? 67.103 7.805 252.392 1.00 42.02 53 LEU C C 1
ATOM 2258 O O . LEU D 1 53 ? 67.327 7.791 253.615 1.00 42.73 53 LEU C O 1
ATOM 2263 N N . GLY D 1 54 ? 65.873 7.826 251.882 1.00 43.73 54 GLY C N 1
ATOM 2264 C CA . GLY D 1 54 ? 64.711 7.946 252.739 1.00 49.49 54 GLY C CA 1
ATOM 2265 C C . GLY D 1 54 ? 64.400 9.369 253.122 1.00 44.71 54 GLY C C 1
ATOM 2266 O O . GLY D 1 54 ? 63.654 9.601 254.087 1.00 47.71 54 GLY C O 1
ATOM 2267 N N . GLU D 1 55 ? 64.961 10.335 252.408 1.00 43.38 55 GLU C N 1
ATOM 2268 C CA . GLU D 1 55 ? 64.744 11.734 252.719 1.00 45.74 55 GLU C CA 1
ATOM 2269 C C . GLU D 1 55 ? 63.518 12.241 251.986 1.00 49.60 55 GLU C C 1
ATOM 2270 O O . GLU D 1 55 ? 63.151 11.727 250.924 1.00 51.16 55 GLU C O 1
ATOM 2276 N N . ASP D 1 56 ? 62.856 13.226 252.594 1.00 51.14 56 ASP C N 1
ATOM 2277 C CA . ASP D 1 56 ? 61.810 13.951 251.894 1.00 58.64 56 ASP C CA 1
ATOM 2278 C C . ASP D 1 56 ? 62.390 14.700 250.706 1.00 51.57 56 ASP C C 1
ATOM 2279 O O . ASP D 1 56 ? 63.529 15.179 250.722 1.00 53.14 56 ASP C O 1
ATOM 2284 N N . VAL D 1 57 ? 61.608 14.793 249.654 1.00 44.97 57 VAL C N 1
ATOM 2285 C CA . VAL D 1 57 ? 61.992 15.598 248.513 1.00 41.84 57 VAL C CA 1
ATOM 2286 C C . VAL D 1 57 ? 60.922 16.655 248.328 1.00 46.23 57 VAL C C 1
ATOM 2287 O O . VAL D 1 57 ? 59.823 16.376 247.836 1.00 49.15 57 VAL C O 1
ATOM 2291 N N . GLU D 1 58 ? 61.247 17.877 248.742 1.00 40.91 58 GLU C N 1
ATOM 2292 C CA . GLU D 1 58 ? 60.349 19.015 248.641 1.00 44.88 58 GLU C CA 1
ATOM 2293 C C . GLU D 1 58 ? 61.191 20.166 248.129 1.00 48.86 58 GLU C C 1
ATOM 2294 O O . GLU D 1 58 ? 62.175 20.542 248.770 1.00 55.65 58 GLU C O 1
ATOM 2300 N N . PHE D 1 59 ? 60.850 20.685 246.977 1.00 48.90 59 PHE C N 1
ATOM 2301 C CA . PHE D 1 59 ? 61.536 21.847 246.445 1.00 43.94 59 PHE C CA 1
ATOM 2302 C C . PHE D 1 59 ? 60.492 22.847 245.999 1.00 48.42 59 PHE C C 1
ATOM 2303 O O .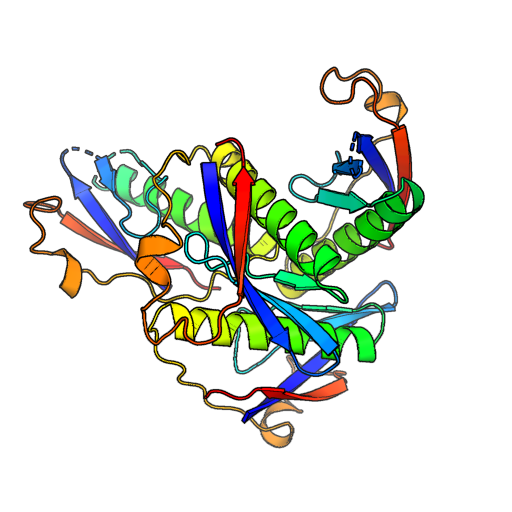 PHE D 1 59 ? 59.335 22.507 245.745 1.00 59.50 59 PHE C O 1
ATOM 2311 N N . THR D 1 60 ? 60.887 24.098 245.998 1.00 44.12 60 THR C N 1
ATOM 2312 C CA . THR D 1 60 ? 60.084 25.160 245.416 1.00 53.78 60 THR C CA 1
ATOM 2313 C C . THR D 1 60 ? 61.012 25.843 244.432 1.00 53.02 60 THR C C 1
ATOM 2314 O O . THR D 1 60 ? 62.143 26.195 244.783 1.00 58.15 60 THR C O 1
ATOM 2318 N N . CYS D 1 61 ? 60.564 25.998 243.207 1.00 45.42 61 CYS C N 1
ATOM 2319 C CA . CYS D 1 61 ? 61.428 26.682 242.276 1.00 40.56 61 CYS C CA 1
ATOM 2320 C C . CYS D 1 61 ? 61.267 28.183 242.424 1.00 40.17 61 CYS C C 1
ATOM 2321 O O . CYS D 1 61 ? 60.200 28.686 242.774 1.00 46.90 61 CYS C O 1
ATOM 2324 N N . SER D 1 62 ? 62.348 28.887 242.137 1.00 36.10 62 SER C N 1
ATOM 2325 C CA . SER D 1 62 ? 62.350 30.318 241.924 1.00 41.07 62 SER C CA 1
ATOM 2326 C C . SER D 1 62 ? 62.016 30.612 240.472 1.00 37.58 62 SER C C 1
ATOM 2327 O O . SER D 1 62 ? 61.994 29.720 239.613 1.00 37.31 62 SER C O 1
ATOM 2330 N N . THR D 1 63 ? 61.721 31.871 240.199 1.00 43.15 63 THR C N 1
ATOM 2331 C CA . THR D 1 63 ? 61.618 32.316 238.823 1.00 45.56 63 THR C CA 1
ATOM 2332 C C . THR D 1 63 ? 62.919 32.992 238.414 1.00 41.57 63 THR C C 1
ATOM 2333 O O . THR D 1 63 ? 63.729 33.390 239.237 1.00 40.64 63 THR C O 1
ATOM 2337 N N . VAL D 1 64 ? 63.137 33.074 237.100 1.00 37.78 64 VAL C N 1
ATOM 2338 C CA . VAL D 1 64 ? 64.339 33.751 236.629 1.00 39.95 64 VAL C CA 1
ATOM 2339 C C . VAL D 1 64 ? 64.321 35.199 237.070 1.00 40.49 64 VAL C C 1
ATOM 2340 O O . VAL D 1 64 ? 65.362 35.773 237.425 1.00 42.18 64 VAL C O 1
ATOM 2344 N N . GLU D 1 65 ? 63.124 35.803 237.097 1.00 46.10 65 GLU C N 1
ATOM 2345 C CA . GLU D 1 65 ? 62.986 37.203 237.477 1.00 49.10 65 GLU C CA 1
ATOM 2346 C C . GLU D 1 65 ? 63.566 37.448 238.856 1.00 47.94 65 GLU C C 1
ATOM 2347 O O . GLU D 1 65 ? 64.193 38.483 239.098 1.00 55.31 65 GLU C O 1
ATOM 2353 N N . GLU D 1 66 ? 63.356 36.497 239.777 1.00 47.61 66 GLU C N 1
ATOM 2354 C CA . GLU D 1 66 ? 63.822 36.644 241.159 1.00 51.65 66 GLU C CA 1
ATOM 2355 C C . GLU D 1 66 ? 65.324 36.446 241.282 1.00 48.52 66 GLU C C 1
ATOM 2356 O O . GLU D 1 66 ? 65.889 36.724 242.334 1.00 51.90 66 GLU C O 1
ATOM 2362 N N . LEU D 1 67 ? 65.975 35.900 240.261 1.00 41.54 67 LEU C N 1
ATOM 2363 C CA . LEU D 1 67 ? 67.384 35.567 240.367 1.00 39.42 67 LEU C CA 1
ATOM 2364 C C . LEU D 1 67 ? 68.280 36.344 239.425 1.00 39.39 67 LEU C C 1
ATOM 2365 O O . LEU D 1 67 ? 69.469 36.507 239.733 1.00 43.99 67 LEU C O 1
ATOM 2370 N N . VAL D 1 68 ? 67.748 36.866 238.318 1.00 40.77 68 VAL C N 1
ATOM 2371 C CA . VAL D 1 68 ? 68.602 37.343 237.229 1.00 44.88 68 VAL C CA 1
ATOM 2372 C C . VAL D 1 68 ? 69.516 38.487 237.666 1.00 47.70 68 VAL C C 1
ATOM 2373 O O . VAL D 1 68 ? 70.612 38.658 237.117 1.00 45.89 68 VAL C O 1
ATOM 2377 N N . ALA D 1 69 ? 69.103 39.294 238.644 1.00 52.53 69 ALA C N 1
ATOM 2378 C CA . ALA D 1 69 ? 69.920 40.437 239.023 1.00 56.60 69 ALA C CA 1
ATOM 2379 C C . ALA D 1 69 ? 70.919 40.137 240.139 1.00 59.31 69 ALA C C 1
ATOM 2380 O O . ALA D 1 69 ? 71.638 41.050 240.563 1.00 60.07 69 ALA C O 1
ATOM 2382 N N . LYS D 1 70 ? 71.000 38.904 240.629 1.00 58.24 70 LYS C N 1
ATOM 2383 C CA . LYS D 1 70 ? 71.964 38.635 241.686 1.00 60.25 70 LYS C CA 1
ATOM 238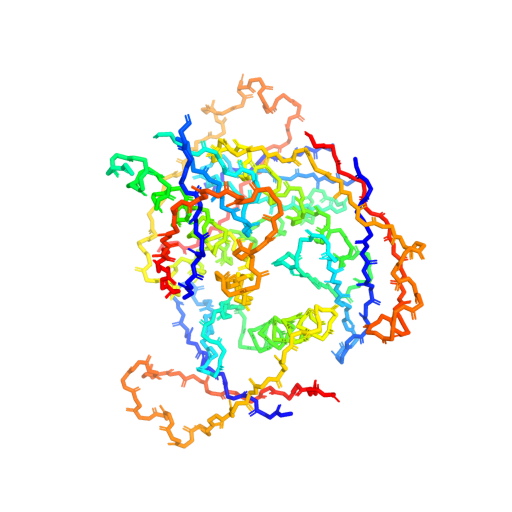4 C C . LYS D 1 70 ? 73.366 38.676 241.091 1.00 59.21 70 LYS C C 1
ATOM 2385 O O . LYS D 1 70 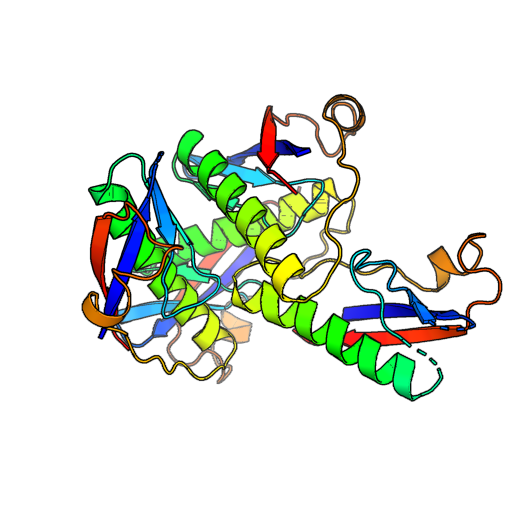? 73.598 38.098 240.028 1.00 54.53 70 LYS C O 1
ATOM 2391 N N . PRO D 1 71 ? 74.307 39.388 241.710 1.00 58.63 71 PRO C N 1
ATOM 2392 C CA . PRO D 1 71 ? 75.643 39.508 241.100 1.00 60.48 71 PRO C CA 1
ATOM 2393 C C . PRO D 1 71 ? 76.345 38.189 240.843 1.00 56.76 71 PRO C C 1
ATOM 2394 O O . PRO D 1 71 ? 77.177 38.111 239.933 1.00 57.95 71 PRO C O 1
ATOM 2398 N N . GLU D 1 72 ? 76.061 37.150 241.617 1.00 54.17 72 GLU C N 1
ATOM 2399 C CA . GLU D 1 72 ? 76.702 35.870 241.355 1.00 57.22 72 GLU C CA 1
ATOM 2400 C C . GLU D 1 72 ? 76.300 35.267 240.013 1.00 51.76 72 GLU C C 1
ATOM 2401 O O . GLU D 1 72 ? 76.995 34.367 239.537 1.00 55.69 72 GLU C O 1
ATOM 2407 N N . TYR D 1 73 ? 75.198 35.716 239.408 1.00 46.85 73 TYR C N 1
ATOM 2408 C CA . TYR D 1 73 ? 74.735 35.168 238.133 1.00 44.26 73 TYR C CA 1
ATOM 2409 C C . TYR D 1 73 ? 74.979 36.115 236.968 1.00 47.47 73 TYR C C 1
ATOM 2410 O O . TYR D 1 73 ? 74.407 35.914 235.890 1.00 45.08 73 TYR C O 1
ATOM 2419 N N . ALA D 1 74 ? 75.797 37.158 237.170 1.00 49.73 74 ALA C N 1
ATOM 2420 C CA . ALA D 1 74 ? 76.138 38.087 236.100 1.00 52.17 74 ALA C CA 1
ATOM 2421 C C . ALA D 1 74 ? 76.607 37.343 234.856 1.00 52.91 74 ALA C C 1
ATOM 2422 O O . ALA D 1 74 ? 77.462 36.458 234.920 1.00 52.94 74 ALA C O 1
ATOM 2424 N N . GLY D 1 75 ? 76.010 37.685 233.721 1.00 51.77 75 GLY C N 1
ATOM 2425 C CA . GLY D 1 75 ? 76.387 37.083 232.467 1.00 49.82 75 GLY C CA 1
ATOM 2426 C C . GLY D 1 75 ? 75.809 35.710 232.207 1.00 45.58 75 GLY C C 1
ATOM 2427 O O . GLY D 1 75 ? 76.127 35.124 231.165 1.00 48.82 75 GLY C O 1
ATOM 2428 N N . ALA D 1 76 ? 74.979 35.177 233.110 1.00 41.67 76 ALA C N 1
ATOM 2429 C CA . ALA D 1 76 ? 74.419 33.840 232.936 1.00 39.41 76 ALA C CA 1
ATOM 2430 C C . ALA D 1 76 ? 73.470 33.790 231.752 1.00 39.96 76 ALA C C 1
ATOM 2431 O O . ALA D 1 76 ? 72.750 34.744 231.469 1.00 40.47 76 ALA C O 1
ATOM 2433 N N . VAL D 1 77 ? 73.437 32.642 231.089 1.00 35.95 77 VAL C N 1
ATOM 2434 C CA . VAL D 1 77 ? 72.316 32.287 230.229 1.00 35.81 77 VAL C CA 1
ATOM 2435 C C . VAL D 1 77 ? 71.370 31.449 231.088 1.00 29.89 77 VAL C C 1
ATOM 2436 O O . VAL D 1 77 ? 71.800 30.468 231.724 1.00 32.86 77 VAL C O 1
ATOM 2440 N N . TRP D 1 78 ? 70.096 31.859 231.149 1.00 30.16 78 TRP C N 1
ATOM 2441 C CA . TRP D 1 78 ? 69.111 31.179 231.993 1.00 26.02 78 TRP C CA 1
ATOM 2442 C C . TRP D 1 78 ? 68.321 30.186 231.163 1.00 25.33 78 TRP C C 1
ATOM 2443 O O . TRP D 1 78 ? 67.906 30.478 230.042 1.00 27.93 78 TRP C O 1
ATOM 2454 N N . ALA D 1 79 ? 68.160 28.984 231.714 1.00 25.17 79 ALA C N 1
ATOM 2455 C CA . ALA D 1 79 ? 67.334 27.968 231.083 1.00 25.04 79 ALA C CA 1
ATOM 2456 C C . ALA D 1 79 ? 66.401 27.372 232.137 1.00 28.05 79 ALA C C 1
ATOM 2457 O O . ALA D 1 79 ? 66.462 27.675 233.349 1.00 26.69 79 ALA C O 1
ATOM 2459 N N . LEU D 1 80 ? 65.470 26.550 231.673 1.00 24.49 80 LEU C N 1
ATOM 2460 C CA . LEU D 1 80 ? 64.512 25.901 232.582 1.00 23.26 80 LEU C CA 1
ATOM 2461 C C . LEU D 1 80 ? 64.471 24.432 232.247 1.00 25.52 80 LEU C C 1
ATOM 2462 O O . LEU D 1 80 ? 64.398 24.070 231.060 1.00 25.59 80 LEU C O 1
ATOM 2467 N N . VAL D 1 81 ? 64.531 23.574 233.266 1.00 23.02 81 VAL C N 1
ATOM 2468 C CA . VAL D 1 81 ? 64.424 22.118 233.055 1.00 24.98 81 VAL C CA 1
ATOM 2469 C C . VAL D 1 81 ? 63.258 21.581 233.849 1.00 23.62 81 VAL C C 1
ATOM 2470 O O . VAL D 1 81 ? 62.942 22.042 234.965 1.00 25.60 81 VAL C O 1
ATOM 2474 N N . SER D 1 82 ? 62.590 20.599 233.263 1.00 23.09 82 SER C N 1
ATOM 2475 C CA . SER D 1 82 ? 61.365 20.070 233.816 1.00 27.09 82 SER C CA 1
ATOM 2476 C C . SER D 1 82 ? 61.699 18.787 234.547 1.00 28.73 82 SER C C 1
ATOM 2477 O O . SER D 1 82 ? 62.210 17.846 233.926 1.00 29.23 82 SER C O 1
ATOM 2480 N N . VAL D 1 83 ? 61.435 18.747 235.857 1.00 25.19 83 VAL C N 1
ATOM 2481 C CA . VAL D 1 83 ? 61.670 17.537 236.666 1.00 26.43 83 VAL C CA 1
ATOM 2482 C C . VAL D 1 83 ? 60.402 17.193 237.396 1.00 32.61 83 VAL C C 1
ATOM 2483 O O . VAL D 1 83 ? 59.821 18.050 238.071 1.00 32.36 83 VAL C O 1
ATOM 2487 N N . ASP D 1 84 ? 60.007 15.913 237.336 1.00 35.18 84 ASP C N 1
ATOM 2488 C CA . ASP D 1 84 ? 58.758 15.483 237.947 1.00 43.20 84 ASP C CA 1
ATOM 2489 C C . ASP D 1 84 ? 58.985 15.196 239.423 1.00 47.78 84 ASP C C 1
ATOM 2490 O O . ASP D 1 84 ? 59.671 14.229 239.783 1.00 48.86 84 ASP C O 1
ATOM 2495 N N . LEU D 1 85 ? 58.419 16.041 240.275 1.00 43.60 85 LEU C N 1
ATOM 2496 C CA . LEU D 1 85 ? 58.316 15.751 241.690 1.00 50.55 85 LEU C CA 1
ATOM 2497 C C . LEU D 1 85 ? 56.833 15.507 242.017 1.00 55.37 85 LEU C C 1
ATOM 2498 O O . LEU D 1 85 ? 56.447 14.450 242.516 1.00 66.03 85 LEU C O 1
#